Protein AF-A0A497NHK6-F1 (afdb_monomer)

pLDDT: mean 87.73, std 10.32, range [42.94, 95.81]

Radius of gyration: 24.48 Å; Cα contacts (8 Å, |Δi|>4): 353; chains: 1; bounding box: 56×66×65 Å

Solvent-accessible surface area (backbone atoms only — not comparable to full-atom values): 18168 Å² total; per-residue (Å²): 118,43,82,78,52,57,60,32,62,33,41,58,8,34,36,55,38,43,24,87,55,3,36,55,34,49,50,37,33,74,75,67,68,42,75,84,62,68,60,48,50,58,73,60,12,43,50,50,51,48,47,59,40,39,47,60,50,35,50,52,31,33,50,55,32,55,70,61,54,66,65,65,60,60,52,55,39,40,75,74,69,42,50,75,69,59,33,36,66,71,47,55,46,66,70,24,41,54,26,40,52,52,15,48,50,54,42,45,55,55,60,66,37,46,40,48,38,31,56,74,57,70,38,53,95,44,64,44,35,36,25,51,46,34,34,73,73,72,34,80,79,40,62,67,22,51,52,41,34,52,50,51,34,52,54,37,44,48,52,52,50,54,48,51,54,57,39,67,76,55,68,69,78,76,70,71,66,93,65,72,87,79,73,68,84,75,77,74,54,71,74,56,42,70,53,51,50,56,53,51,48,51,52,51,53,61,50,42,40,26,58,52,30,44,57,53,51,60,31,29,72,47,72,71,78,46,84,56,54,81,40,77,45,62,61,63,55,47,44,46,66,69,75,42,37,62,62,58,52,50,52,52,52,36,51,50,55,19,50,55,52,43,54,53,54,48,51,51,53,51,46,46,68,72,78,49,86,59,95,60,52,70,55,53,54,51,60,71,50,42,38,78,40,38,35,63,59,42,54,54,52,50,49,48,62,67,29,56,78,41,52,43,89,94,70,79,45,31,43,69,80,40,73,69,49,54,26,56,55,51,41,57,60,105

Nearest PDB structures (foldseek):
  2onk-assembly2_I  TM=7.358E-01  e=5.654E-03  Archaeoglobus fulgidus
  8zx1-assembly1_B  TM=8.139E-01  e=3.231E-02  Escherichia coli
  8ja7-assembly1_A  TM=7.757E-01  e=4.796E-01  Mycobacterium tuberculosis H37Rv
  7ahd-assembly1_A  TM=4.968E-01  e=1.298E+00  Lactococcus lactis subsp. lactis

Mean predicted aligned error: 7.08 Å

Sequence (334 aa):
MPIIIPPFVGAIGLTYFFGKYGIVNLFLTETFNIEFIPFLKGPLGVLFVQTIHLYPLIFLNCSASLAGIDPSLEESAKNLGSNGFHLFRTITFPLIIPGYAAGALLVFIWSFSDLGTPLMLGYFKLLAPQAYHRITSFTILDVNGYVMCVLLAAISLLTLFLVRKYVSLRQYSIISSGISPAALVKRLSRKKMLVVLPFCIIIVLISLTPHMGILLASFGKVWSMTYLPETYTLDHYSEVLIRTPQFIQNTLLYCSISAVFDVILGAIIAYLLVRKTFIGKGVLDALAMLPFAIPGIVIGIGYLRVFYQFKIPGLGVPLTATWFILPISYMIRR

Secondary structure (DSSP, 8-state):
-TTSS-HHHHHHHHHHHHSTTSHHHHHHHHHH------TTSHHHHHHHHHHHHHHHHHHHHHHHHHHTS-HHHHHHHHHTT--HHHHIIIIIHHHHHHHHHHHHHHHHHHHHT--HHHHHTT---SHHHHHHHHHHHT-TT-HHHHHHHHHHHHHHHHHHHHHHHHHHTT-------S--TTS---PPPHHHHHHHHHHHHHHHHHHHHHHHHHHHHHHEEE-SSSSS-SEE-SHHHHIIIII-THHHHHHHHHHHHHHHHHHHHHHHHHHHHHH---TTHHHHHHHHHHHHHS-HHHHHHHHHHHHSS-BPTTT-SBGGGSTTHHHHHHHHH-

Foldseek 3Di:
DLQVDQLLLLLLLCCLDQNQLHQPQLCCCVPVVDHRDHCLDEPNNLVNSLCLNQVVLLVVLLVVQLLLDDVVLLVVVVVVVQDDVRSCVPPVVLSSVLSNLSSVLVSCLSSLLDQRNCVSSVNQPHLLSVLVCCPPVPHLPRPVSLVSQVVSLVVLVVSVVVSVVVNVVSPPPSPPPVDPSPPDPDDDDPVVCVVVVVVVVVSVVVSCSSVVSSVQVCQAPDRGNDNGRPHGDNVSVCCCVPVNVVVVVLVCVLVVLLVVVLVVVVVVLVCCLPPHDDPCSVVSVCQLCSLSSRRLSSLVSVCCNVQVPPADVPRRHTPVVDSVVSSVSVNSND

Structure (mmCIF, N/CA/C/O backbone):
data_AF-A0A497NHK6-F1
#
_entry.id   AF-A0A497NHK6-F1
#
loop_
_atom_site.group_PDB
_atom_site.id
_atom_site.type_symbol
_atom_site.label_atom_id
_atom_site.label_alt_id
_atom_site.label_comp_id
_atom_site.label_asym_id
_atom_site.label_entity_id
_atom_site.label_seq_id
_atom_site.pdbx_PDB_ins_code
_atom_site.Cartn_x
_atom_site.Cartn_y
_atom_site.Cartn_z
_atom_site.occupancy
_atom_site.B_iso_or_equiv
_atom_site.auth_seq_id
_atom_site.auth_comp_id
_atom_site.auth_asym_id
_atom_site.auth_atom_id
_atom_site.pdbx_PDB_model_num
ATOM 1 N N . MET A 1 1 ? -8.640 8.383 -1.407 1.00 53.97 1 MET A N 1
ATOM 2 C CA . MET A 1 1 ? -7.672 8.752 -2.461 1.00 53.97 1 MET A CA 1
ATOM 3 C C . MET A 1 1 ? -6.420 7.866 -2.462 1.00 53.97 1 MET A C 1
ATOM 5 O O . MET A 1 1 ? -6.212 7.248 -3.494 1.00 53.97 1 MET A O 1
ATOM 9 N N . PRO A 1 2 ? -5.660 7.652 -1.362 1.00 61.88 2 PRO A N 1
ATOM 10 C CA . PRO A 1 2 ? -4.376 6.916 -1.423 1.00 61.88 2 PRO A CA 1
ATOM 11 C C . PRO A 1 2 ? -4.441 5.453 -1.865 1.00 61.88 2 PRO A C 1
ATOM 13 O O . PRO A 1 2 ? -3.435 4.906 -2.285 1.00 61.88 2 PRO A O 1
ATOM 16 N N . ILE A 1 3 ? -5.612 4.818 -1.768 1.00 66.88 3 ILE A N 1
ATOM 17 C CA . ILE A 1 3 ? -5.791 3.393 -2.086 1.00 66.88 3 ILE A CA 1
ATOM 18 C C . ILE A 1 3 ? -5.622 3.117 -3.594 1.00 66.88 3 ILE A C 1
ATOM 20 O O . ILE A 1 3 ? -5.315 1.995 -3.979 1.00 66.88 3 ILE A O 1
ATOM 24 N N . ILE A 1 4 ? -5.820 4.126 -4.451 1.00 72.75 4 ILE A N 1
ATOM 25 C CA . ILE A 1 4 ? -5.833 3.949 -5.912 1.00 72.75 4 ILE A CA 1
ATOM 26 C C . ILE A 1 4 ? -4.410 3.853 -6.480 1.00 72.75 4 ILE A C 1
ATOM 28 O O . ILE A 1 4 ? -4.171 3.097 -7.419 1.00 72.75 4 ILE A O 1
ATOM 32 N N . ILE A 1 5 ? -3.463 4.610 -5.921 1.00 82.25 5 ILE A N 1
ATOM 33 C CA . ILE A 1 5 ? -2.087 4.664 -6.417 1.00 82.25 5 ILE A CA 1
ATOM 34 C C . ILE A 1 5 ? -1.244 3.627 -5.668 1.00 82.25 5 ILE A C 1
ATOM 36 O O . ILE A 1 5 ? -1.196 3.661 -4.436 1.00 82.25 5 ILE A O 1
ATOM 40 N N . PRO A 1 6 ? -0.533 2.727 -6.372 1.00 84.81 6 PRO A N 1
ATOM 41 C CA . PRO A 1 6 ? 0.386 1.806 -5.719 1.00 84.81 6 PRO A CA 1
ATOM 42 C C . PRO A 1 6 ? 1.452 2.564 -4.903 1.00 84.81 6 PRO A C 1
ATOM 44 O O . PRO A 1 6 ? 1.980 3.567 -5.393 1.00 84.81 6 PRO A O 1
ATOM 47 N N . PRO A 1 7 ? 1.852 2.074 -3.713 1.00 86.12 7 PRO A N 1
ATOM 48 C CA . PRO A 1 7 ? 2.776 2.786 -2.822 1.00 86.12 7 PRO A CA 1
ATOM 49 C C . PRO A 1 7 ? 4.101 3.212 -3.465 1.00 86.12 7 PRO A C 1
ATOM 51 O O . PRO A 1 7 ? 4.656 4.250 -3.114 1.00 86.12 7 PRO A O 1
ATOM 54 N N . PHE A 1 8 ? 4.617 2.440 -4.425 1.00 87.62 8 PHE A N 1
ATOM 55 C CA . PHE A 1 8 ? 5.860 2.773 -5.124 1.00 87.62 8 PHE A CA 1
ATOM 56 C C . PHE A 1 8 ? 5.692 3.938 -6.107 1.00 87.62 8 PHE A C 1
ATOM 58 O O . PHE A 1 8 ? 6.569 4.793 -6.190 1.00 87.62 8 PHE A O 1
ATOM 65 N N . VAL A 1 9 ? 4.556 4.019 -6.810 1.00 89.56 9 VAL A N 1
ATOM 66 C CA . VAL A 1 9 ? 4.247 5.149 -7.700 1.00 89.56 9 VAL A CA 1
ATOM 67 C C . VAL A 1 9 ? 4.058 6.400 -6.848 1.00 89.56 9 VAL A C 1
ATOM 69 O O . VAL A 1 9 ? 4.601 7.458 -7.155 1.00 89.56 9 VAL A O 1
ATOM 72 N N . GLY A 1 10 ? 3.366 6.268 -5.717 1.00 90.69 10 GLY A N 1
ATOM 73 C CA . GLY A 1 10 ? 3.237 7.361 -4.765 1.00 90.69 10 GLY A CA 1
ATOM 74 C C . GLY A 1 10 ? 4.558 7.769 -4.110 1.00 90.69 10 GLY A C 1
ATOM 75 O O . GLY A 1 10 ? 4.736 8.948 -3.820 1.00 90.69 10 GLY A O 1
ATOM 76 N N . ALA A 1 11 ? 5.516 6.850 -3.943 1.00 92.81 11 ALA A N 1
ATOM 77 C CA . ALA A 1 11 ? 6.875 7.187 -3.520 1.00 92.81 11 ALA A CA 1
ATOM 78 C C . ALA A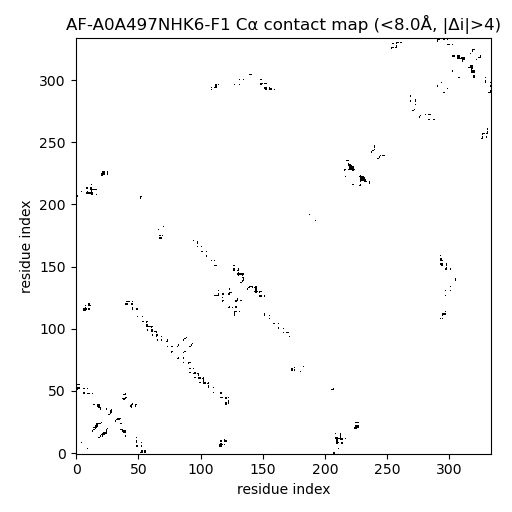 1 11 ? 7.555 8.123 -4.529 1.00 92.81 11 ALA A C 1
ATOM 80 O O . ALA A 1 11 ? 8.119 9.131 -4.112 1.00 92.81 11 ALA A O 1
ATOM 81 N N . ILE A 1 12 ? 7.434 7.837 -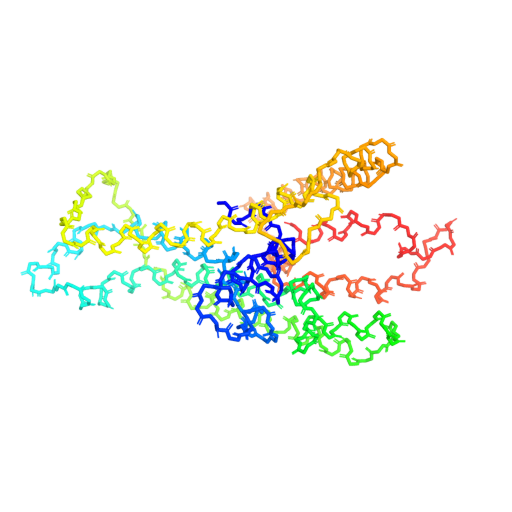5.834 1.00 91.94 12 ILE A N 1
ATOM 82 C CA . ILE A 1 12 ? 7.921 8.714 -6.913 1.00 91.94 12 ILE A CA 1
ATOM 83 C C . ILE A 1 12 ? 7.202 10.068 -6.861 1.00 91.94 12 ILE A C 1
ATOM 85 O O . ILE A 1 12 ? 7.851 11.104 -6.879 1.00 91.94 12 ILE A O 1
ATOM 89 N N . GLY A 1 13 ? 5.874 10.089 -6.720 1.00 92.44 13 GLY A N 1
ATOM 90 C CA . GLY A 1 13 ? 5.127 11.345 -6.577 1.00 92.44 13 GLY A CA 1
ATOM 91 C C . GLY A 1 13 ? 5.596 12.195 -5.391 1.00 92.44 13 GLY A C 1
ATOM 92 O O . GLY A 1 13 ? 5.717 13.414 -5.499 1.00 92.44 13 GLY A O 1
ATOM 93 N N . LEU A 1 14 ? 5.913 11.548 -4.267 1.00 93.62 14 LEU A N 1
ATOM 94 C CA . LEU A 1 14 ? 6.412 12.212 -3.065 1.00 93.62 14 LEU A CA 1
ATOM 95 C C . LEU A 1 14 ? 7.837 12.754 -3.222 1.00 93.62 14 LEU A C 1
ATOM 97 O O . LEU A 1 14 ? 8.159 13.718 -2.529 1.00 93.62 14 LEU A O 1
ATOM 101 N N . THR A 1 15 ? 8.683 12.212 -4.109 1.00 93.00 15 THR A N 1
ATOM 102 C CA . THR A 1 15 ? 10.045 12.751 -4.299 1.00 93.00 15 THR A CA 1
ATOM 103 C C . THR A 1 15 ? 10.033 14.174 -4.854 1.00 93.00 15 THR A C 1
ATOM 105 O O . THR A 1 15 ? 10.873 14.974 -4.443 1.00 93.00 15 THR A O 1
ATOM 108 N N . TYR A 1 16 ? 9.043 14.537 -5.675 1.00 93.44 16 TYR A N 1
ATOM 109 C CA . TYR A 1 16 ? 8.871 15.909 -6.174 1.00 93.44 16 TYR A CA 1
ATOM 110 C C . TYR A 1 16 ? 8.525 16.921 -5.070 1.00 93.44 16 TYR A C 1
ATOM 112 O O . TYR A 1 16 ? 8.846 18.100 -5.187 1.00 93.44 16 TYR A O 1
ATOM 120 N N . PHE A 1 17 ? 7.914 16.479 -3.966 1.00 93.62 17 PHE A N 1
ATOM 121 C CA . PHE A 1 17 ? 7.561 17.352 -2.841 1.00 93.62 17 PHE A CA 1
ATOM 122 C C . PHE A 1 17 ? 8.595 17.301 -1.714 1.00 93.62 17 PHE A C 1
ATOM 124 O O . PHE A 1 17 ? 9.071 18.339 -1.262 1.00 93.62 17 PHE A O 1
ATOM 131 N N . PHE A 1 18 ? 8.956 16.098 -1.270 1.00 94.56 18 PHE A N 1
ATOM 132 C CA . PHE A 1 18 ? 9.746 15.847 -0.060 1.00 94.56 18 PHE A CA 1
ATOM 133 C C . PHE A 1 18 ? 11.155 15.300 -0.346 1.00 94.56 18 PHE A C 1
ATOM 135 O O . PHE A 1 18 ? 11.902 14.981 0.581 1.00 94.56 18 PHE A O 1
ATOM 142 N N . GLY A 1 19 ? 11.538 15.158 -1.618 1.00 92.94 19 GLY A N 1
ATOM 143 C CA . GLY A 1 19 ? 12.898 14.790 -2.006 1.00 92.94 19 GLY A CA 1
ATOM 144 C C . GLY A 1 19 ? 13.915 15.889 -1.692 1.00 92.94 19 GLY A C 1
ATOM 145 O O . GLY A 1 19 ? 13.565 16.988 -1.262 1.00 92.94 19 GLY A O 1
ATOM 146 N N . LYS A 1 20 ? 15.200 15.602 -1.934 1.00 90.00 20 LYS A N 1
ATOM 147 C CA . LYS A 1 20 ? 16.303 16.554 -1.691 1.00 90.00 20 LYS A CA 1
ATOM 148 C C . LYS A 1 20 ? 16.097 17.901 -2.375 1.00 90.00 20 LYS A C 1
ATOM 150 O O . LYS A 1 20 ? 16.388 18.935 -1.792 1.00 90.00 20 LYS A O 1
ATOM 155 N N . TYR A 1 21 ? 15.563 17.848 -3.583 1.00 89.44 21 TYR A N 1
ATOM 156 C CA . TYR A 1 21 ? 15.306 18.994 -4.443 1.00 89.44 21 TYR A CA 1
ATOM 157 C C . TYR A 1 21 ? 13.805 19.189 -4.688 1.00 89.44 21 TYR A C 1
ATOM 159 O O . TYR A 1 21 ? 13.408 19.717 -5.721 1.00 89.44 21 TYR A O 1
ATOM 167 N N . GLY A 1 22 ? 12.975 18.678 -3.773 1.00 92.31 22 GLY A N 1
ATOM 168 C CA . GLY A 1 22 ? 11.526 18.800 -3.855 1.00 92.31 22 GLY A CA 1
ATOM 169 C C . GLY A 1 22 ? 11.023 20.137 -3.316 1.00 92.31 22 GLY A C 1
ATOM 170 O O . GLY A 1 22 ? 11.724 20.814 -2.561 1.00 92.31 22 GLY A O 1
ATOM 171 N N . ILE A 1 23 ? 9.778 20.472 -3.663 1.00 94.06 23 ILE A N 1
ATOM 172 C CA . ILE A 1 23 ? 9.094 21.734 -3.324 1.00 94.06 23 ILE A CA 1
ATOM 173 C C . ILE A 1 23 ? 9.292 22.153 -1.862 1.00 94.06 23 ILE A C 1
ATOM 175 O O . ILE A 1 23 ? 9.584 23.313 -1.585 1.00 94.06 23 ILE A O 1
ATOM 179 N N . VAL A 1 24 ? 9.132 21.221 -0.918 1.00 94.00 24 VAL A N 1
ATOM 180 C CA . VAL A 1 24 ? 9.184 21.528 0.517 1.00 94.00 24 VAL A CA 1
ATOM 181 C C . VAL A 1 24 ? 10.598 21.909 0.939 1.00 94.00 24 VAL A C 1
ATOM 183 O O . VAL A 1 24 ? 10.774 22.899 1.638 1.00 94.00 24 VAL A O 1
ATOM 186 N N . ASN A 1 25 ? 11.611 21.155 0.505 1.00 94.31 25 ASN A N 1
ATOM 187 C CA . ASN A 1 25 ? 12.999 21.475 0.838 1.00 94.31 25 ASN A CA 1
ATOM 188 C C . ASN A 1 25 ? 13.457 22.770 0.156 1.00 94.31 25 ASN A C 1
ATOM 190 O O . ASN A 1 25 ? 14.104 23.578 0.810 1.00 94.31 25 ASN A O 1
ATOM 194 N N . LEU A 1 26 ? 13.060 23.011 -1.099 1.00 94.00 26 LEU A N 1
ATOM 195 C CA . LEU A 1 26 ? 13.336 24.277 -1.791 1.00 94.00 26 LEU A CA 1
ATOM 196 C C . LEU A 1 26 ? 12.740 25.467 -1.031 1.00 94.00 26 LEU A C 1
ATOM 198 O O . LEU A 1 26 ? 13.461 26.402 -0.698 1.00 94.00 26 LEU A O 1
ATOM 202 N N . PHE A 1 27 ? 11.461 25.379 -0.654 1.00 94.81 27 PHE A N 1
ATOM 203 C CA . PHE A 1 27 ? 10.788 26.417 0.128 1.00 94.81 27 PHE A CA 1
ATOM 204 C C . PHE A 1 27 ? 11.482 26.692 1.467 1.00 94.81 27 PHE A C 1
ATOM 206 O O . PHE A 1 27 ? 11.671 27.849 1.845 1.00 94.81 27 PHE A O 1
ATOM 213 N N . LEU A 1 28 ? 11.870 25.635 2.188 1.00 95.12 28 LEU A N 1
ATOM 214 C CA . LEU A 1 28 ? 12.546 25.749 3.481 1.00 95.12 28 LEU A CA 1
ATOM 215 C C . LEU A 1 28 ? 13.934 26.387 3.355 1.00 95.12 28 LEU A C 1
ATOM 217 O O . LEU A 1 28 ? 14.297 27.227 4.182 1.00 95.12 28 LEU A O 1
ATOM 221 N N . THR A 1 29 ? 14.692 26.020 2.325 1.00 93.69 29 THR A N 1
ATOM 222 C CA . THR A 1 29 ? 16.017 26.586 2.072 1.00 93.69 29 THR A CA 1
ATOM 223 C C . THR A 1 29 ? 15.928 28.040 1.603 1.00 93.69 29 THR A C 1
ATOM 225 O O . THR A 1 29 ? 16.638 28.880 2.142 1.00 93.69 29 THR A O 1
ATOM 228 N N . GLU A 1 30 ? 15.027 28.381 0.680 1.00 93.75 30 GLU A N 1
ATOM 229 C CA . GLU A 1 30 ? 14.885 29.755 0.166 1.00 93.75 30 GLU A CA 1
ATOM 230 C C . GLU A 1 30 ? 14.290 30.725 1.197 1.00 93.75 30 GLU A C 1
ATOM 232 O O . GLU A 1 30 ? 14.741 31.862 1.309 1.00 93.75 30 GLU A O 1
ATOM 237 N N . THR A 1 31 ? 13.284 30.287 1.962 1.00 95.56 31 THR A N 1
ATOM 238 C CA . THR A 1 31 ? 12.525 31.179 2.859 1.00 95.56 31 THR A CA 1
ATOM 239 C C . THR A 1 31 ? 13.143 31.274 4.248 1.00 95.56 31 THR A C 1
ATOM 241 O O . THR A 1 31 ? 13.133 32.338 4.864 1.00 95.56 31 THR A O 1
ATOM 244 N N . PHE A 1 32 ? 13.657 30.158 4.769 1.00 95.12 32 PHE A N 1
ATOM 245 C CA . PHE A 1 32 ? 14.107 30.055 6.159 1.00 95.12 32 PHE A CA 1
ATOM 246 C C . PHE A 1 32 ? 15.599 29.737 6.292 1.00 95.12 32 PHE A C 1
ATOM 248 O O . PHE A 1 32 ? 16.081 29.604 7.415 1.00 95.12 32 PHE A O 1
ATOM 255 N N . ASN A 1 33 ? 16.330 29.606 5.176 1.00 93.44 33 ASN A N 1
ATOM 256 C CA . ASN A 1 33 ? 17.736 29.190 5.149 1.00 93.44 33 ASN A CA 1
ATOM 257 C C . ASN A 1 33 ? 17.985 27.879 5.924 1.00 93.44 33 ASN A C 1
ATOM 259 O O . ASN A 1 33 ? 19.033 27.685 6.539 1.00 93.44 33 ASN A O 1
ATOM 263 N N . ILE A 1 34 ? 16.985 26.991 5.933 1.00 92.62 34 ILE A N 1
ATOM 264 C CA . ILE A 1 34 ? 17.061 25.687 6.593 1.00 92.62 34 ILE A CA 1
ATOM 265 C C . ILE A 1 34 ? 17.768 24.708 5.652 1.00 92.62 34 ILE A C 1
ATOM 267 O O . ILE A 1 34 ? 17.390 24.562 4.485 1.00 92.62 34 ILE A O 1
ATOM 271 N N . GLU A 1 35 ? 18.791 24.025 6.171 1.00 90.06 35 GLU A N 1
ATOM 272 C CA . GLU A 1 35 ? 19.478 22.952 5.450 1.00 90.06 35 GLU A CA 1
ATOM 273 C C . GLU A 1 35 ? 18.540 21.774 5.144 1.00 90.06 35 GLU A C 1
ATOM 275 O O . GLU A 1 35 ? 17.555 21.527 5.838 1.00 90.06 35 GLU A O 1
ATOM 280 N N . PHE A 1 36 ? 18.881 21.014 4.100 1.00 89.88 36 PHE A N 1
ATOM 281 C CA . PHE A 1 36 ? 18.107 19.874 3.606 1.00 89.88 36 PHE A CA 1
ATOM 282 C C . PHE A 1 36 ? 17.589 18.953 4.725 1.00 89.88 36 PHE A C 1
ATOM 284 O O . PHE A 1 36 ? 18.367 18.307 5.434 1.00 89.88 36 PHE A O 1
ATOM 291 N N . ILE A 1 37 ? 16.262 18.796 4.791 1.00 93.12 37 ILE A N 1
ATOM 292 C CA . ILE A 1 37 ? 15.614 17.838 5.684 1.00 93.12 37 ILE A CA 1
ATOM 293 C C . ILE A 1 37 ? 15.407 16.509 4.936 1.00 93.12 37 ILE A C 1
ATOM 295 O O . ILE A 1 37 ? 14.709 16.459 3.915 1.00 93.12 37 ILE A O 1
ATOM 299 N N . PRO A 1 38 ? 15.965 15.391 5.438 1.00 93.06 38 PRO A N 1
ATOM 300 C CA . PRO A 1 38 ? 15.967 14.111 4.741 1.00 93.06 38 PRO A CA 1
ATOM 301 C C . PRO A 1 38 ? 14.659 13.317 4.899 1.00 93.06 38 PRO A C 1
ATOM 303 O O . PRO A 1 38 ? 14.694 12.147 5.276 1.00 93.06 38 PRO A O 1
ATOM 306 N N . PHE A 1 39 ? 13.511 13.917 4.564 1.00 92.44 39 PHE A N 1
ATOM 307 C CA . PHE A 1 39 ? 12.177 13.314 4.736 1.00 92.44 39 PHE A CA 1
ATOM 308 C C . PHE A 1 39 ? 12.047 11.909 4.130 1.00 92.44 39 PHE A C 1
ATOM 310 O O . PHE A 1 39 ? 11.424 11.037 4.726 1.00 92.44 39 PHE A O 1
ATOM 317 N N . LEU A 1 40 ? 12.641 11.683 2.953 1.00 94.25 40 LEU A N 1
ATOM 318 C CA . LEU A 1 40 ? 12.529 10.424 2.205 1.00 94.25 40 LEU A CA 1
ATOM 319 C C . LEU A 1 40 ? 13.771 9.523 2.302 1.00 94.25 40 LEU A C 1
ATOM 321 O O . LEU A 1 40 ? 13.852 8.515 1.602 1.00 94.25 40 LEU A O 1
ATOM 325 N N . LYS A 1 41 ? 14.753 9.855 3.151 1.00 93.12 41 LYS A N 1
ATOM 326 C CA . LYS A 1 41 ? 16.005 9.088 3.246 1.00 93.12 41 LYS A CA 1
ATOM 327 C C . LYS A 1 41 ? 15.904 7.974 4.288 1.00 93.12 41 LYS A C 1
ATOM 329 O O . LYS A 1 41 ? 15.455 8.180 5.414 1.00 93.12 41 LYS A O 1
ATOM 334 N N . GLY A 1 42 ? 16.439 6.804 3.945 1.00 93.38 42 GLY A N 1
ATOM 335 C CA . GLY A 1 42 ? 16.599 5.697 4.888 1.00 93.38 42 GLY A CA 1
ATOM 336 C C . GLY A 1 42 ? 15.268 5.056 5.318 1.00 93.38 42 GLY A C 1
ATOM 337 O O . GLY A 1 42 ? 14.261 5.197 4.625 1.00 93.38 42 GLY A O 1
ATOM 338 N N . PRO A 1 43 ? 15.241 4.343 6.461 1.00 93.94 43 PRO A N 1
ATOM 339 C CA . PRO A 1 43 ? 14.050 3.612 6.901 1.00 93.94 43 PRO A CA 1
ATOM 340 C C . PRO A 1 43 ? 12.881 4.537 7.264 1.00 93.94 43 PRO A C 1
ATOM 342 O O . PRO A 1 43 ? 11.728 4.164 7.073 1.00 93.94 43 PRO A O 1
ATOM 345 N N . LEU A 1 44 ? 13.167 5.752 7.747 1.00 94.19 44 LEU A N 1
ATOM 346 C CA . LEU A 1 44 ? 12.140 6.737 8.091 1.00 94.19 44 LEU A CA 1
ATOM 347 C C . LEU A 1 44 ? 11.396 7.246 6.852 1.00 94.19 44 LEU A C 1
ATOM 349 O O . LEU A 1 44 ? 10.185 7.428 6.915 1.00 94.19 44 LEU A O 1
ATOM 353 N N . GLY A 1 45 ? 12.089 7.391 5.718 1.00 94.56 45 GLY A N 1
ATOM 354 C CA . GLY A 1 45 ? 11.451 7.726 4.445 1.00 94.56 45 GLY A CA 1
ATOM 355 C C . GLY A 1 45 ? 10.472 6.651 3.985 1.00 94.56 45 GLY A C 1
ATOM 356 O O . GLY A 1 45 ? 9.336 6.958 3.630 1.00 94.56 45 GLY A O 1
ATOM 357 N N . VAL A 1 46 ? 10.873 5.378 4.073 1.00 95.44 46 VAL A N 1
ATOM 358 C CA . VAL A 1 46 ? 9.977 4.248 3.779 1.00 95.44 46 VAL A CA 1
ATOM 359 C C . VAL A 1 46 ? 8.768 4.267 4.714 1.00 95.44 46 VAL A C 1
ATOM 361 O O . VAL A 1 46 ? 7.639 4.181 4.238 1.00 95.44 46 VAL A O 1
ATOM 364 N N . LEU A 1 47 ? 8.985 4.438 6.022 1.00 95.38 47 LEU A N 1
ATOM 365 C CA . LEU A 1 47 ? 7.911 4.517 7.015 1.00 95.38 47 LEU A CA 1
ATOM 366 C C . LEU A 1 47 ? 6.933 5.660 6.714 1.00 95.38 47 LEU A C 1
ATOM 368 O O . LEU A 1 47 ? 5.720 5.464 6.792 1.00 95.38 47 LEU A O 1
ATOM 372 N N . PHE A 1 48 ? 7.440 6.837 6.349 1.00 94.75 48 PHE A N 1
ATOM 373 C CA . PHE A 1 48 ? 6.628 8.002 6.012 1.00 94.75 48 PHE A CA 1
ATOM 374 C C . PHE A 1 48 ? 5.735 7.739 4.794 1.00 94.75 48 PHE A C 1
ATOM 376 O O . PHE A 1 48 ? 4.515 7.907 4.876 1.00 94.75 48 PHE A O 1
ATOM 383 N N . VAL A 1 49 ? 6.313 7.241 3.694 1.00 94.38 49 VAL A N 1
ATOM 384 C CA . VAL A 1 49 ? 5.553 6.909 2.478 1.00 94.38 49 VAL A CA 1
ATOM 385 C C . VAL A 1 49 ? 4.511 5.826 2.764 1.00 94.38 49 VAL A C 1
ATOM 387 O O . VAL A 1 49 ? 3.351 5.974 2.378 1.00 94.38 49 VAL A O 1
ATOM 390 N N . GLN A 1 50 ? 4.899 4.765 3.474 1.00 93.81 50 GLN A N 1
ATOM 391 C CA . GLN A 1 50 ? 4.010 3.667 3.859 1.00 93.81 50 GLN A CA 1
ATOM 392 C C . GLN A 1 50 ? 2.844 4.161 4.721 1.00 93.81 50 GLN A C 1
ATOM 394 O O . GLN A 1 50 ? 1.695 3.810 4.463 1.00 93.81 50 GLN A O 1
ATOM 399 N N . THR A 1 51 ? 3.108 5.042 5.689 1.00 93.50 51 THR A N 1
ATOM 400 C CA . THR A 1 51 ? 2.074 5.617 6.563 1.00 93.50 51 THR A CA 1
ATOM 401 C C . THR A 1 51 ? 1.048 6.408 5.755 1.00 93.50 51 THR A C 1
ATOM 403 O O . THR A 1 51 ? -0.151 6.184 5.911 1.00 93.50 51 THR A O 1
ATOM 406 N N . ILE A 1 52 ? 1.491 7.276 4.839 1.00 91.94 52 ILE A N 1
ATOM 407 C CA . ILE A 1 52 ? 0.590 8.079 3.991 1.00 91.94 52 ILE A CA 1
ATOM 408 C C . ILE A 1 52 ? -0.285 7.194 3.091 1.00 91.94 52 ILE A C 1
ATOM 410 O O . ILE A 1 52 ? -1.456 7.506 2.873 1.00 91.94 52 ILE A O 1
ATOM 414 N N . HIS A 1 53 ? 0.254 6.087 2.581 1.00 91.19 53 HIS A N 1
ATOM 415 C CA . HIS A 1 53 ? -0.495 5.202 1.688 1.00 91.19 53 HIS A CA 1
ATOM 416 C C . HIS A 1 53 ? -1.437 4.255 2.432 1.00 91.19 53 HIS A C 1
ATOM 418 O O . HIS A 1 53 ? -2.534 3.980 1.947 1.00 91.19 53 HIS A O 1
ATOM 424 N N . LEU A 1 54 ? -1.033 3.766 3.606 1.00 92.44 54 LEU A N 1
ATOM 425 C CA . LEU A 1 54 ? -1.732 2.691 4.309 1.00 92.44 54 LEU A CA 1
ATOM 426 C C . LEU A 1 54 ? -2.642 3.167 5.449 1.00 92.44 54 LEU A C 1
ATOM 428 O O . LEU A 1 54 ? -3.532 2.412 5.845 1.00 92.44 54 LEU A O 1
ATOM 432 N N . TYR A 1 55 ? -2.515 4.409 5.944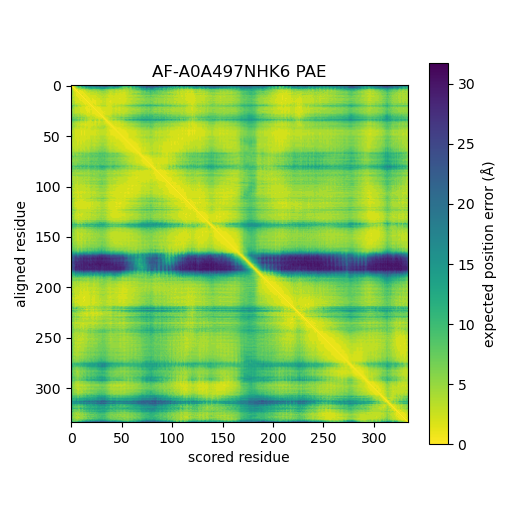 1.00 92.69 55 TYR A N 1
ATOM 433 C CA . TYR A 1 55 ? -3.423 4.923 6.983 1.00 92.69 55 TYR A CA 1
ATOM 434 C C . TYR A 1 55 ? -4.921 4.814 6.634 1.00 92.69 55 TYR A C 1
ATOM 436 O O . TYR A 1 55 ? -5.699 4.557 7.561 1.00 92.69 55 TYR A O 1
ATOM 444 N N . PRO A 1 56 ? -5.378 4.952 5.362 1.00 91.75 56 PRO A N 1
ATOM 445 C CA . PRO A 1 56 ? -6.800 4.854 5.057 1.00 91.75 56 PRO A CA 1
ATOM 446 C C . PRO A 1 56 ? -7.369 3.470 5.368 1.00 91.75 56 PRO A C 1
ATOM 448 O O . PRO A 1 56 ? -8.544 3.369 5.699 1.00 91.75 56 PRO A O 1
ATOM 451 N N . LEU A 1 57 ? -6.552 2.411 5.312 1.00 90.62 57 LEU A N 1
ATOM 452 C CA . LEU A 1 57 ? -6.992 1.057 5.651 1.00 90.62 57 LEU A CA 1
ATOM 453 C C . LEU A 1 57 ? -7.368 0.960 7.132 1.00 90.62 57 LEU A C 1
ATOM 455 O O . LEU A 1 57 ? -8.435 0.442 7.457 1.00 90.62 57 LEU A O 1
ATOM 459 N N . ILE A 1 58 ? -6.545 1.514 8.027 1.00 92.06 58 ILE A N 1
ATOM 460 C CA . ILE A 1 58 ? -6.875 1.583 9.459 1.00 92.06 58 ILE A CA 1
ATOM 461 C C . ILE A 1 58 ? -8.078 2.499 9.672 1.00 92.06 58 ILE A C 1
ATOM 463 O O . ILE A 1 58 ? -9.007 2.119 10.380 1.00 92.06 58 ILE A O 1
ATOM 467 N N . PHE A 1 59 ? -8.093 3.675 9.038 1.00 91.94 59 PHE A N 1
ATOM 468 C CA . PHE A 1 59 ? -9.190 4.631 9.179 1.00 91.94 59 PHE A CA 1
ATOM 469 C C . PHE A 1 59 ? -10.543 4.017 8.799 1.00 91.94 59 PHE A C 1
ATOM 471 O O . PHE A 1 59 ? -11.486 4.112 9.579 1.00 91.94 59 PHE A O 1
ATOM 478 N N . LEU A 1 60 ? -10.635 3.340 7.650 1.00 90.31 60 LEU A N 1
ATOM 479 C CA . LEU A 1 60 ? -11.874 2.717 7.178 1.00 90.31 60 LEU A CA 1
ATOM 480 C C . LEU A 1 60 ? -12.331 1.575 8.094 1.00 90.31 60 LEU A C 1
ATOM 482 O O . LEU A 1 60 ? -13.507 1.519 8.446 1.00 90.31 60 LEU A O 1
ATOM 486 N N . ASN A 1 61 ? -11.415 0.707 8.535 1.00 89.31 61 ASN A N 1
ATOM 487 C CA . ASN A 1 61 ? -11.756 -0.401 9.435 1.00 89.31 61 ASN A CA 1
ATOM 488 C C . ASN A 1 61 ? -12.203 0.094 10.822 1.00 89.31 61 ASN A C 1
ATOM 490 O O . ASN A 1 61 ? -13.204 -0.380 11.369 1.00 89.31 61 ASN A O 1
ATOM 494 N N . CYS A 1 62 ? -11.502 1.086 11.376 1.00 90.19 62 CYS A N 1
ATOM 495 C CA . CYS A 1 62 ? -11.891 1.727 12.629 1.00 90.19 62 CYS A CA 1
ATOM 496 C C . CYS A 1 62 ? -13.218 2.479 12.490 1.00 90.19 62 CYS A C 1
ATOM 498 O O . CYS A 1 62 ? -14.063 2.360 13.368 1.00 90.19 62 CYS A O 1
ATOM 500 N N . SER A 1 63 ? -13.434 3.211 11.394 1.00 89.19 63 SER A N 1
ATOM 501 C CA . SER A 1 63 ? -14.679 3.948 11.145 1.00 89.19 63 SER A CA 1
ATOM 502 C C . SER A 1 63 ? -15.878 3.012 11.011 1.00 89.19 63 SER A C 1
ATOM 504 O O . SER A 1 63 ? -16.930 3.305 11.570 1.00 89.19 63 SER A O 1
ATOM 506 N N . ALA A 1 64 ? -15.726 1.886 10.308 1.00 85.19 64 ALA A N 1
ATOM 507 C CA . ALA A 1 64 ? -16.776 0.877 10.190 1.00 85.19 64 ALA A CA 1
ATOM 508 C C . ALA A 1 64 ? -17.120 0.259 11.554 1.00 85.19 64 ALA A C 1
ATOM 510 O O . ALA A 1 64 ? -18.288 0.072 11.874 1.00 85.19 64 ALA A O 1
ATOM 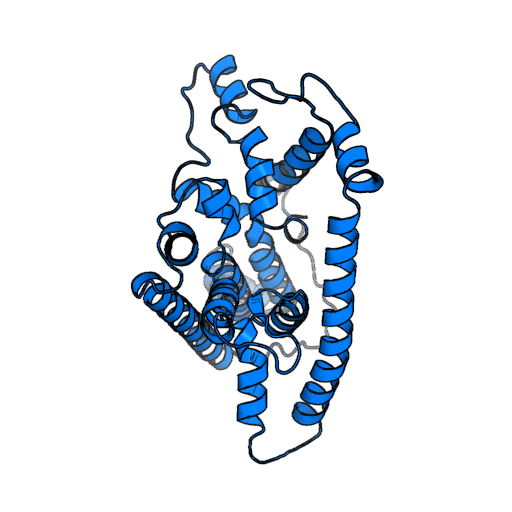511 N N . SER A 1 65 ? -16.107 0.007 12.386 1.00 85.94 65 SER A N 1
ATOM 512 C CA . SER A 1 65 ? -16.315 -0.554 13.727 1.00 85.94 65 SER A CA 1
ATOM 513 C C . SER A 1 65 ? -16.923 0.454 14.696 1.00 85.94 65 SER A C 1
ATOM 515 O O . SER A 1 65 ? -17.808 0.093 15.460 1.00 85.94 65 SER A O 1
ATOM 517 N N . LEU A 1 66 ? -16.508 1.724 14.629 1.00 87.12 66 LEU A N 1
ATOM 518 C CA . LEU A 1 66 ? -17.129 2.821 15.378 1.00 87.12 66 LEU A CA 1
ATOM 519 C C . LEU A 1 66 ? -18.606 2.983 15.010 1.00 87.12 66 LEU A C 1
ATOM 521 O O . LEU A 1 66 ? -19.434 3.151 15.898 1.00 87.12 66 LEU A O 1
ATOM 525 N N . ALA A 1 67 ? -18.937 2.905 13.718 1.00 83.94 67 ALA A N 1
ATOM 526 C CA . ALA A 1 67 ? -20.313 3.021 13.238 1.00 83.94 67 ALA A CA 1
ATOM 527 C C . ALA A 1 67 ? -21.224 1.875 13.716 1.00 83.94 67 ALA A C 1
ATOM 529 O O . ALA A 1 67 ? -22.441 2.035 13.716 1.00 83.94 67 ALA A O 1
ATOM 530 N N . GLY A 1 68 ? -20.647 0.737 14.118 1.00 78.69 68 GLY A N 1
ATOM 531 C CA . GLY A 1 68 ? -21.375 -0.410 14.663 1.00 78.69 68 GLY A CA 1
ATOM 532 C C . GLY A 1 68 ? -21.578 -0.393 16.183 1.00 78.69 68 GLY A C 1
ATOM 533 O O . GLY A 1 68 ? -22.237 -1.294 16.696 1.00 78.69 68 GLY A O 1
ATOM 534 N N . ILE A 1 69 ? -21.013 0.573 16.918 1.00 82.69 69 ILE A N 1
ATOM 535 C CA . ILE A 1 69 ? -21.174 0.667 18.380 1.00 82.69 69 ILE A CA 1
ATOM 536 C C . ILE A 1 69 ? -22.538 1.273 18.722 1.00 82.69 69 ILE A C 1
ATOM 538 O O . ILE A 1 69 ? -22.891 2.331 18.208 1.00 82.69 69 ILE A O 1
ATOM 542 N N . ASP A 1 70 ? -23.266 0.639 19.646 1.00 83.56 70 ASP A N 1
ATOM 543 C CA . ASP A 1 70 ? -24.506 1.185 20.202 1.00 83.56 70 ASP A CA 1
ATOM 544 C C . ASP A 1 70 ? -24.216 2.462 21.027 1.00 83.56 70 ASP A C 1
ATOM 546 O O . ASP A 1 70 ? -23.499 2.393 22.036 1.00 83.56 70 ASP A O 1
ATOM 550 N N . PRO A 1 71 ? -24.768 3.632 20.645 1.00 83.00 71 PRO A N 1
ATOM 551 C CA . PRO A 1 71 ? -24.548 4.890 21.360 1.00 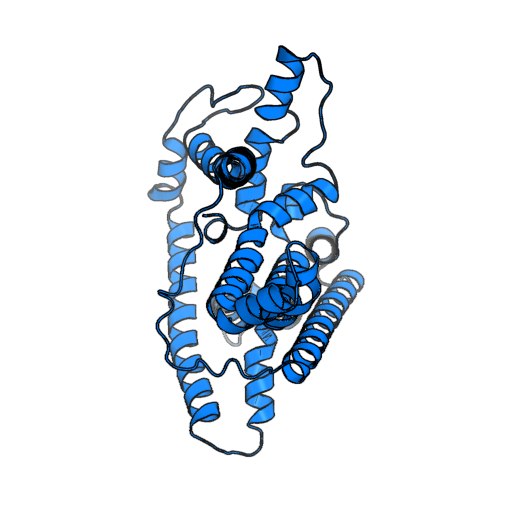83.00 71 PRO A CA 1
ATOM 552 C C . PRO A 1 71 ? -24.976 4.861 22.834 1.00 83.00 71 PRO A C 1
ATOM 554 O O . PRO A 1 71 ? -24.400 5.591 23.648 1.00 83.00 71 PRO A O 1
ATOM 557 N N . SER A 1 72 ? -25.933 4.001 23.204 1.00 86.00 72 SER A N 1
ATOM 558 C CA . SER A 1 72 ? -26.427 3.875 24.582 1.00 86.00 72 SER A CA 1
ATOM 559 C C . SER A 1 72 ? -25.340 3.435 25.569 1.00 86.00 72 SER A C 1
ATOM 561 O O . SER A 1 72 ? -25.374 3.831 26.738 1.00 86.00 72 SER A O 1
ATOM 563 N N . LEU A 1 73 ? -24.327 2.689 25.107 1.00 87.69 73 LEU A N 1
ATOM 564 C CA . LEU A 1 73 ? -23.173 2.292 25.920 1.00 87.69 73 LEU A CA 1
ATOM 565 C C . LEU A 1 73 ? -22.345 3.511 26.341 1.00 87.69 73 LEU A C 1
ATOM 567 O O . LEU A 1 73 ? -21.938 3.629 27.500 1.00 87.69 73 LEU A O 1
ATOM 571 N N . GLU A 1 74 ? -22.126 4.454 25.422 1.00 87.38 74 GLU A N 1
ATOM 572 C CA . GLU A 1 74 ? -21.404 5.685 25.735 1.00 87.38 74 GLU A CA 1
ATOM 573 C C . GLU A 1 74 ? -22.226 6.647 26.600 1.00 87.38 74 GLU A C 1
ATOM 575 O O . GLU A 1 74 ? -21.656 7.360 27.429 1.00 87.38 74 GLU A O 1
ATOM 580 N N . GLU A 1 75 ? -23.544 6.713 26.402 1.00 86.69 75 GLU A N 1
ATOM 581 C CA . GLU A 1 75 ? -24.440 7.554 27.208 1.00 86.69 75 GLU A CA 1
ATOM 582 C C . GLU A 1 75 ? -24.551 7.048 28.646 1.00 86.69 75 GLU A C 1
ATOM 584 O O . GLU A 1 75 ? -24.379 7.826 29.586 1.00 86.69 75 GLU A O 1
ATOM 589 N N . SER A 1 76 ? -24.728 5.739 28.827 1.00 90.38 76 SER A N 1
ATOM 590 C CA . SER A 1 76 ? -24.790 5.102 30.148 1.00 90.38 76 SER A CA 1
ATOM 591 C C . SER A 1 76 ? -23.511 5.343 30.947 1.00 90.38 76 SER A C 1
ATOM 593 O O . SER A 1 76 ? -23.551 5.701 32.122 1.00 90.38 76 SER A O 1
ATOM 595 N N . ALA A 1 77 ? -22.356 5.233 30.296 1.00 91.06 77 ALA A N 1
ATOM 596 C CA . ALA A 1 77 ? -21.080 5.494 30.939 1.00 91.06 77 ALA A CA 1
ATOM 597 C C . ALA A 1 77 ? -20.870 6.968 31.300 1.00 91.06 77 ALA A C 1
ATOM 599 O O . ALA A 1 77 ? -20.323 7.259 32.363 1.00 91.06 77 ALA A O 1
ATOM 600 N N . LYS A 1 78 ? -21.341 7.899 30.459 1.00 90.88 78 LYS A N 1
ATOM 601 C CA . LYS A 1 78 ? -21.353 9.335 30.784 1.00 90.88 78 LYS A CA 1
ATOM 602 C C . LYS A 1 78 ? -22.248 9.633 31.986 1.00 90.88 78 LYS A C 1
ATOM 604 O O . LYS A 1 78 ? -21.842 10.429 32.829 1.00 90.88 78 LYS A O 1
ATOM 609 N N . ASN A 1 79 ? -23.399 8.967 32.106 1.00 93.31 79 ASN A N 1
ATOM 610 C CA . ASN A 1 79 ? -24.288 9.093 33.269 1.00 93.31 79 ASN A CA 1
ATOM 611 C C . ASN A 1 79 ? -23.626 8.591 34.564 1.00 93.31 79 ASN A C 1
ATOM 613 O O . ASN A 1 79 ? -23.850 9.162 35.626 1.00 93.31 79 ASN A O 1
ATOM 617 N N . LEU A 1 80 ? -22.750 7.586 34.468 1.00 94.56 80 LEU A N 1
ATOM 618 C CA . LEU A 1 80 ? -21.912 7.100 35.574 1.00 94.56 80 LEU A CA 1
ATOM 619 C C . LEU A 1 80 ? -20.647 7.953 35.817 1.00 94.56 80 LEU A C 1
ATOM 621 O O . LEU A 1 80 ? -19.794 7.579 36.618 1.00 94.56 80 LEU A O 1
ATOM 625 N N . GLY A 1 81 ? -20.499 9.094 35.134 1.00 93.81 81 GLY A N 1
ATOM 626 C CA . GLY A 1 81 ? -19.385 10.031 35.313 1.00 93.81 81 GLY A CA 1
ATOM 627 C C . GLY A 1 81 ? -18.163 9.789 34.415 1.00 93.81 81 GLY A C 1
ATOM 628 O O . GLY A 1 81 ? -17.195 10.547 34.492 1.00 93.81 81 GLY A O 1
ATOM 629 N N . SER A 1 82 ? -18.183 8.789 33.527 1.00 94.06 82 SER A N 1
ATOM 630 C CA . SER A 1 82 ? -17.079 8.516 32.595 1.00 94.06 82 SER A CA 1
ATOM 631 C C . SER A 1 82 ? -17.080 9.495 31.418 1.00 94.06 82 SER A C 1
ATOM 633 O O . SER A 1 82 ? -18.063 9.631 30.690 1.00 94.06 82 SER A O 1
ATOM 635 N N . ASN A 1 83 ? -15.964 10.188 31.183 1.00 91.25 83 ASN A N 1
ATOM 636 C CA . ASN A 1 83 ? -15.868 11.192 30.123 1.00 91.25 83 ASN A CA 1
ATOM 637 C C . ASN A 1 83 ? -14.501 11.197 29.409 1.00 91.25 83 ASN A C 1
ATOM 639 O O . ASN A 1 83 ? -13.528 10.571 29.834 1.00 91.25 83 ASN A O 1
ATOM 643 N N . GLY A 1 84 ? -14.450 11.891 28.265 1.00 88.69 84 GLY A N 1
ATOM 644 C CA . GLY A 1 84 ? -13.217 12.177 27.527 1.00 88.69 84 GLY A CA 1
ATOM 645 C C . GLY A 1 84 ? -12.380 10.941 27.182 1.00 88.69 84 GLY A C 1
ATOM 646 O O . GLY A 1 84 ? -12.873 9.983 26.590 1.00 88.69 84 GLY A O 1
ATOM 647 N N . PHE A 1 85 ? -11.092 10.985 27.539 1.00 93.12 85 PHE A N 1
ATOM 648 C CA . PHE A 1 85 ? -10.143 9.902 27.270 1.00 93.12 85 PHE A CA 1
ATOM 649 C C . PHE A 1 85 ? -10.413 8.649 28.114 1.00 93.12 85 PHE A C 1
ATOM 651 O O . PHE A 1 85 ? -10.133 7.541 27.659 1.00 93.12 85 PHE A O 1
ATOM 658 N N . HIS A 1 86 ? -10.981 8.805 29.317 1.00 94.31 86 HIS A N 1
ATOM 659 C CA . HIS A 1 86 ? -11.329 7.663 30.158 1.00 94.31 86 HIS A CA 1
ATOM 660 C C . HIS A 1 86 ? -12.420 6.818 29.493 1.00 94.31 86 HIS A C 1
ATOM 662 O O . HIS A 1 86 ? -12.211 5.623 29.315 1.00 94.31 86 HIS A O 1
ATOM 668 N N . LEU A 1 87 ? -13.503 7.450 29.023 1.00 93.19 87 LEU A N 1
ATOM 669 C CA . LEU A 1 87 ? -14.565 6.805 28.237 1.00 93.19 87 LEU A CA 1
ATOM 670 C C . LEU A 1 87 ? -14.014 6.110 26.983 1.00 93.19 87 LEU A C 1
ATOM 672 O O . LEU A 1 87 ? -14.328 4.950 26.725 1.00 93.19 87 LEU A O 1
ATOM 676 N N . PHE A 1 88 ? -13.154 6.805 26.229 1.00 92.88 88 PHE A N 1
ATOM 677 C CA . PHE A 1 88 ? -12.525 6.231 25.041 1.00 92.88 88 PHE A CA 1
ATOM 678 C C . PHE A 1 88 ? -11.729 4.970 25.387 1.00 92.88 88 PHE A C 1
ATOM 680 O O . PHE A 1 88 ? -11.899 3.946 24.740 1.00 92.88 88 PHE A O 1
ATOM 687 N N . ARG A 1 89 ? -10.879 5.005 26.416 1.00 95.19 89 ARG A N 1
ATOM 688 C CA . ARG A 1 89 ? -10.018 3.868 26.769 1.00 95.19 89 ARG A CA 1
ATOM 689 C C . ARG A 1 89 ? -10.787 2.694 27.385 1.00 95.19 89 ARG A C 1
ATOM 691 O O . ARG A 1 89 ? -10.334 1.561 27.241 1.00 95.19 89 ARG A O 1
ATOM 698 N N . THR A 1 90 ? -11.893 2.942 28.086 1.00 92.56 90 THR A N 1
ATOM 699 C CA . THR A 1 90 ? -12.648 1.898 28.802 1.00 92.56 90 THR A CA 1
ATOM 700 C C . THR A 1 90 ? -13.783 1.293 27.988 1.00 92.56 90 THR A C 1
ATOM 702 O O . THR A 1 90 ? -14.105 0.129 28.209 1.00 92.56 90 THR A O 1
ATOM 705 N N . ILE A 1 91 ? -14.360 2.036 27.039 1.00 90.75 91 ILE A N 1
ATOM 706 C CA . ILE A 1 91 ? -15.538 1.595 26.278 1.00 90.75 91 ILE A CA 1
ATOM 707 C C . ILE A 1 91 ? -15.262 1.628 24.783 1.00 90.75 91 ILE A C 1
ATOM 709 O O . ILE A 1 91 ? -15.182 0.575 24.155 1.00 90.75 91 ILE A O 1
ATOM 713 N N . THR A 1 92 ? -15.054 2.815 24.209 1.00 90.56 92 THR A N 1
ATOM 714 C CA . THR A 1 92 ? -14.978 2.974 22.750 1.00 90.56 92 THR A CA 1
ATOM 715 C C . THR A 1 92 ? -13.820 2.170 22.146 1.00 90.56 92 THR A C 1
ATOM 717 O O . THR A 1 92 ? -14.027 1.388 21.224 1.00 90.56 92 THR A O 1
ATOM 720 N N . PHE A 1 93 ? -12.600 2.309 22.675 1.00 92.19 93 PHE A N 1
ATOM 721 C CA . PHE A 1 93 ? -11.407 1.628 22.171 1.00 92.19 93 PHE A CA 1
ATOM 722 C C . PHE A 1 93 ? -11.517 0.101 22.299 1.00 92.19 93 PHE A C 1
ATOM 724 O O . PHE A 1 93 ? -11.358 -0.570 21.281 1.00 92.19 93 PHE A O 1
ATOM 731 N N . PRO A 1 94 ? -11.856 -0.479 23.472 1.00 89.62 94 PRO A N 1
ATOM 732 C CA . PRO A 1 94 ? -12.074 -1.918 23.598 1.00 89.62 94 PRO A CA 1
ATOM 733 C C . PRO A 1 94 ? -13.083 -2.500 22.606 1.00 89.62 94 PRO A C 1
ATOM 735 O O . PRO A 1 94 ? -12.833 -3.584 22.075 1.00 89.62 94 PRO A O 1
ATOM 738 N N . LEU A 1 95 ? -14.167 -1.772 22.319 1.00 87.31 95 LEU A N 1
ATOM 739 C CA . LEU A 1 95 ? -15.201 -2.192 21.372 1.00 87.31 95 LEU A CA 1
ATOM 740 C C . LEU A 1 95 ? -14.739 -2.124 19.908 1.00 87.31 95 LEU A C 1
ATOM 742 O O . LEU A 1 95 ? -15.125 -2.983 19.120 1.00 87.31 95 LEU A O 1
ATOM 746 N N . ILE A 1 96 ? -13.875 -1.172 19.534 1.00 89.88 96 ILE A N 1
ATOM 747 C CA . ILE A 1 96 ? -13.331 -1.092 18.163 1.00 89.88 96 ILE A CA 1
ATOM 748 C C . ILE A 1 96 ? -12.074 -1.933 17.933 1.00 89.88 96 ILE A C 1
ATOM 750 O O . ILE A 1 96 ? -11.624 -2.028 16.790 1.00 89.88 96 ILE A O 1
ATOM 754 N N . ILE A 1 97 ? -11.481 -2.536 18.973 1.00 89.44 97 ILE A N 1
ATOM 755 C CA . ILE A 1 97 ? -10.257 -3.344 18.842 1.00 89.44 97 ILE A CA 1
ATOM 756 C C . ILE A 1 97 ? -10.353 -4.411 17.738 1.00 89.44 97 ILE A C 1
ATOM 758 O O . ILE A 1 97 ? -9.368 -4.544 17.013 1.00 89.44 97 ILE A O 1
ATOM 762 N N . PRO A 1 98 ? -11.465 -5.151 17.545 1.00 85.25 98 PRO A N 1
ATOM 763 C CA . PRO A 1 98 ? -11.570 -6.109 16.443 1.00 85.25 98 PRO A CA 1
ATOM 764 C C . PRO A 1 98 ? -11.373 -5.453 15.067 1.00 85.25 98 PRO A C 1
ATOM 766 O O . PRO A 1 98 ? -10.616 -5.963 14.242 1.00 85.25 98 PRO A O 1
ATOM 769 N N . GLY A 1 99 ? -11.971 -4.279 14.855 1.00 87.06 99 GLY A N 1
ATOM 770 C CA . GLY A 1 99 ? -11.783 -3.473 13.651 1.00 87.06 99 GLY A CA 1
ATOM 771 C C . GLY A 1 99 ? -10.374 -2.937 13.489 1.00 87.06 99 GLY A C 1
ATOM 772 O O . GLY A 1 99 ? -9.772 -3.060 12.425 1.00 87.06 99 GLY A O 1
ATOM 773 N N . TYR A 1 100 ? -9.819 -2.372 14.561 1.00 90.62 100 TYR A N 1
ATOM 774 C CA . TYR A 1 100 ? -8.439 -1.899 14.567 1.00 90.62 100 TYR A CA 1
ATOM 775 C C . TYR A 1 100 ? -7.461 -3.035 14.244 1.00 90.62 100 TYR A C 1
ATOM 777 O O . TYR A 1 100 ? -6.572 -2.850 13.419 1.00 90.62 100 TYR A O 1
ATOM 785 N N . ALA A 1 101 ? -7.644 -4.219 14.835 1.00 89.25 101 ALA A N 1
ATOM 786 C CA . ALA A 1 101 ? -6.810 -5.392 14.591 1.00 89.25 101 ALA A CA 1
ATOM 787 C C . ALA A 1 101 ? -6.924 -5.891 13.142 1.00 89.25 101 ALA A C 1
ATOM 789 O O . ALA A 1 101 ? -5.905 -6.222 12.536 1.00 89.25 101 ALA A O 1
ATOM 790 N N . ALA A 1 102 ? -8.130 -5.890 12.562 1.00 86.12 102 ALA A N 1
ATOM 791 C CA . ALA A 1 102 ? -8.336 -6.210 11.150 1.00 86.12 102 ALA A CA 1
ATOM 792 C C . ALA A 1 102 ? -7.615 -5.209 10.229 1.00 86.12 102 ALA A C 1
ATOM 794 O O . ALA A 1 102 ? -6.859 -5.612 9.343 1.00 86.12 102 ALA A O 1
ATOM 795 N N . GLY A 1 103 ? -7.766 -3.905 10.485 1.00 89.94 103 GLY A N 1
ATOM 796 C CA . GLY A 1 103 ? -7.059 -2.856 9.747 1.00 89.94 103 GLY A CA 1
ATOM 797 C C . GLY A 1 103 ? -5.538 -2.940 9.904 1.00 89.94 103 GLY A C 1
ATOM 798 O O . GLY A 1 103 ? -4.808 -2.836 8.921 1.00 89.94 103 GLY A O 1
ATOM 799 N N . ALA A 1 104 ? -5.049 -3.185 11.120 1.00 91.62 104 ALA A N 1
ATOM 800 C CA . ALA A 1 104 ? -3.628 -3.339 11.415 1.00 91.62 104 ALA A CA 1
ATOM 801 C C . ALA A 1 104 ? -3.023 -4.567 10.721 1.00 91.62 104 ALA A C 1
ATOM 803 O O . ALA A 1 104 ? -1.907 -4.481 10.215 1.00 91.62 104 ALA A O 1
ATOM 804 N N . LEU A 1 105 ? -3.757 -5.683 10.636 1.00 87.94 105 LEU A N 1
ATOM 805 C CA . LEU A 1 105 ? -3.326 -6.864 9.887 1.00 87.94 105 LEU A CA 1
ATOM 806 C C . LEU A 1 105 ? -3.184 -6.560 8.393 1.00 87.94 105 LEU A C 1
ATOM 808 O O . LEU A 1 105 ? -2.183 -6.945 7.794 1.00 87.94 105 LEU A O 1
ATOM 812 N N . LEU A 1 106 ? -4.144 -5.844 7.803 1.00 87.94 106 LEU A N 1
ATOM 813 C CA . LEU A 1 106 ? -4.069 -5.433 6.398 1.00 87.94 106 LEU A CA 1
ATOM 814 C C . LEU A 1 106 ? -2.849 -4.543 6.140 1.00 87.94 106 LEU A C 1
ATOM 816 O O . LEU A 1 106 ? -2.075 -4.817 5.223 1.00 87.94 106 LEU A O 1
ATOM 8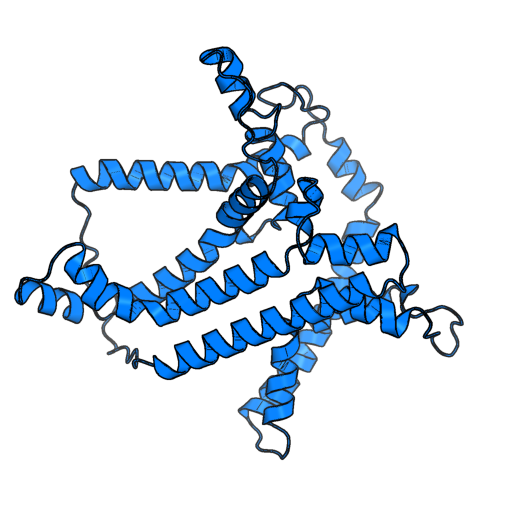20 N N . VAL A 1 107 ? -2.639 -3.526 6.982 1.00 92.44 107 VAL A N 1
ATOM 821 C CA . VAL A 1 107 ? -1.461 -2.648 6.896 1.00 92.44 107 VAL A CA 1
ATOM 822 C C . VAL A 1 107 ? -0.170 -3.439 7.062 1.00 92.44 107 VAL A C 1
ATOM 824 O O . VAL A 1 107 ? 0.767 -3.227 6.296 1.00 92.44 107 VAL A O 1
ATOM 827 N N . PHE A 1 108 ? -0.120 -4.376 8.010 1.00 91.62 108 PHE A N 1
ATOM 828 C CA . PHE A 1 108 ? 1.043 -5.232 8.206 1.00 91.62 108 PHE A CA 1
ATOM 829 C C . PHE A 1 108 ? 1.339 -6.064 6.959 1.00 91.62 108 PHE A C 1
ATOM 831 O O . PHE A 1 108 ? 2.452 -5.998 6.455 1.00 91.62 108 PHE A O 1
ATOM 838 N N . ILE A 1 109 ? 0.363 -6.803 6.424 1.00 86.88 109 ILE A N 1
ATOM 839 C CA . ILE A 1 109 ? 0.560 -7.660 5.243 1.00 86.88 109 ILE A CA 1
ATOM 840 C C . ILE A 1 109 ? 1.051 -6.828 4.051 1.00 86.88 109 ILE A C 1
ATOM 842 O O . ILE A 1 109 ? 1.998 -7.220 3.364 1.00 86.88 109 ILE A O 1
ATOM 846 N N . TRP A 1 110 ? 0.445 -5.662 3.819 1.00 89.12 110 TRP A N 1
ATOM 847 C CA . TRP A 1 110 ? 0.784 -4.804 2.684 1.00 89.12 110 TRP A CA 1
ATOM 848 C C . TRP A 1 110 ? 2.156 -4.149 2.844 1.00 89.12 110 TRP A C 1
ATOM 850 O O . TRP A 1 110 ? 2.945 -4.170 1.906 1.00 89.12 110 TRP A O 1
ATOM 860 N N . SER A 1 111 ? 2.473 -3.626 4.029 1.00 92.31 111 SER A N 1
ATOM 861 C CA . SER A 1 111 ? 3.765 -2.986 4.294 1.00 92.31 111 SER A CA 1
ATOM 862 C C . SER A 1 111 ? 4.910 -3.998 4.345 1.00 92.31 111 SER A C 1
ATOM 864 O O . SER A 1 111 ? 5.981 -3.772 3.788 1.00 92.31 111 SER A O 1
ATOM 866 N N . PHE A 1 112 ? 4.676 -5.157 4.963 1.00 91.81 112 PHE A N 1
ATOM 867 C CA . PHE A 1 112 ? 5.677 -6.208 5.135 1.00 91.81 112 PHE A CA 1
ATOM 868 C C . PHE A 1 112 ? 6.052 -6.892 3.815 1.00 91.81 112 PHE A C 1
ATOM 870 O O . PHE A 1 112 ? 7.186 -7.336 3.641 1.00 91.81 112 PHE A O 1
ATOM 877 N N . SER A 1 113 ? 5.104 -6.968 2.878 1.00 88.75 113 SER A N 1
ATOM 878 C CA . SER A 1 113 ? 5.337 -7.501 1.534 1.00 88.75 113 SER A CA 1
ATOM 879 C C . SER A 1 113 ? 5.783 -6.447 0.519 1.00 88.75 113 SER A C 1
ATOM 881 O O . SER A 1 113 ? 6.002 -6.797 -0.646 1.00 88.75 113 SER A O 1
ATOM 883 N N . ASP A 1 114 ? 5.930 -5.181 0.927 1.00 92.06 114 ASP A N 1
ATOM 884 C CA . ASP A 1 114 ? 6.268 -4.123 -0.010 1.00 92.06 114 ASP A CA 1
ATOM 885 C C . ASP A 1 114 ? 7.740 -4.166 -0.426 1.00 92.06 114 ASP A C 1
ATOM 887 O O . ASP A 1 114 ? 8.680 -4.020 0.358 1.00 92.06 114 ASP A O 1
ATOM 891 N N . LEU A 1 115 ? 7.910 -4.349 -1.727 1.00 92.38 115 LEU A N 1
ATOM 892 C CA . LEU A 1 115 ? 9.181 -4.281 -2.420 1.00 92.38 115 LEU A CA 1
ATOM 893 C C . LEU A 1 115 ? 9.377 -2.904 -3.062 1.00 92.38 115 LEU A C 1
ATOM 895 O O . LEU A 1 115 ? 10.497 -2.405 -3.141 1.00 92.38 115 LEU A O 1
ATOM 899 N N . GLY A 1 116 ? 8.297 -2.300 -3.555 1.00 92.06 116 GLY A N 1
ATOM 900 C CA . GLY A 1 116 ? 8.380 -1.208 -4.510 1.00 92.06 116 GLY A CA 1
ATOM 901 C C . GLY A 1 116 ? 8.809 0.104 -3.867 1.00 92.06 116 GLY A C 1
ATOM 902 O O . GLY A 1 116 ? 9.731 0.742 -4.372 1.00 92.06 116 GLY A O 1
ATOM 903 N N . THR A 1 117 ? 8.201 0.510 -2.747 1.00 94.50 117 THR A N 1
ATOM 904 C CA . THR A 1 117 ? 8.549 1.790 -2.106 1.00 94.50 117 THR A CA 1
ATOM 905 C C . THR A 1 117 ? 10.012 1.842 -1.662 1.00 94.50 117 THR A C 1
ATOM 907 O O . THR A 1 117 ? 10.678 2.821 -2.003 1.00 94.50 117 THR A O 1
ATOM 910 N N . PRO A 1 118 ? 10.574 0.830 -0.966 1.00 95.25 118 PRO A N 1
ATOM 911 C CA . PRO A 1 118 ? 11.980 0.870 -0.586 1.00 95.25 118 PRO A CA 1
ATOM 912 C C . PRO A 1 118 ? 12.922 0.909 -1.790 1.00 95.25 118 PRO A C 1
ATOM 914 O O . PRO A 1 118 ? 13.881 1.675 -1.766 1.00 95.25 118 PRO A O 1
ATOM 917 N N . LEU A 1 119 ? 12.643 0.139 -2.851 1.00 93.06 119 LEU A N 1
ATOM 918 C CA . LEU A 1 119 ? 13.460 0.165 -4.068 1.00 93.06 119 LEU A CA 1
ATOM 919 C C . LEU A 1 119 ? 13.438 1.542 -4.739 1.00 93.06 119 LEU A C 1
ATOM 921 O O . LEU A 1 119 ? 14.496 2.050 -5.099 1.00 93.06 119 LEU A O 1
ATOM 925 N N . MET A 1 120 ? 12.262 2.169 -4.854 1.00 93.38 120 MET A N 1
ATOM 926 C CA . MET A 1 120 ? 12.132 3.513 -5.434 1.00 93.38 120 MET A CA 1
ATOM 927 C C . MET A 1 120 ? 12.865 4.580 -4.613 1.00 93.38 120 MET A C 1
ATOM 929 O O . MET A 1 120 ? 13.415 5.521 -5.176 1.00 93.38 120 MET A O 1
ATOM 933 N N . LEU A 1 121 ? 12.913 4.427 -3.287 1.00 94.06 121 LEU A N 1
ATOM 934 C CA . LEU A 1 121 ? 13.665 5.318 -2.398 1.00 94.06 121 LEU A CA 1
ATOM 935 C C . LEU A 1 121 ? 15.154 4.941 -2.265 1.00 94.06 121 LEU A C 1
ATOM 937 O O . LEU A 1 121 ? 15.883 5.584 -1.508 1.00 94.06 121 LEU A O 1
ATOM 941 N N . GLY A 1 122 ? 15.619 3.893 -2.953 1.00 92.88 122 GLY A N 1
ATOM 942 C CA . GLY A 1 122 ? 16.999 3.407 -2.867 1.00 92.88 122 GLY A CA 1
ATOM 943 C C . GLY A 1 122 ? 17.368 2.800 -1.506 1.00 92.88 122 GLY A C 1
ATOM 944 O O . GLY A 1 122 ? 18.542 2.779 -1.128 1.00 92.88 122 GLY A O 1
ATOM 945 N N . TYR A 1 123 ? 16.388 2.317 -0.737 1.00 94.25 123 TYR A N 1
ATOM 946 C CA . TYR A 1 123 ? 16.590 1.696 0.570 1.00 94.25 123 TYR A CA 1
ATOM 947 C C . TYR A 1 123 ? 16.478 0.169 0.503 1.00 94.25 123 TYR A C 1
ATOM 949 O O . TYR A 1 123 ? 15.401 -0.415 0.580 1.00 94.25 123 TYR A O 1
ATOM 957 N N . PHE A 1 124 ? 17.628 -0.497 0.427 1.00 91.81 124 PHE A N 1
ATOM 958 C CA . PHE A 1 124 ? 17.701 -1.948 0.232 1.00 91.81 124 PHE A CA 1
ATOM 959 C C . PHE A 1 124 ? 17.787 -2.758 1.529 1.00 91.81 124 PHE A C 1
ATOM 961 O O . PHE A 1 124 ? 17.780 -3.978 1.474 1.00 91.81 124 PHE A O 1
ATOM 968 N N . LYS A 1 125 ? 17.873 -2.130 2.709 1.00 93.56 125 LYS A N 1
ATOM 969 C CA . LYS A 1 125 ? 18.119 -2.825 3.991 1.00 93.56 125 LYS A CA 1
ATOM 970 C C . LYS A 1 125 ? 16.837 -3.386 4.640 1.00 93.56 125 LYS A C 1
ATOM 972 O O . LYS A 1 125 ? 16.682 -3.315 5.853 1.00 93.56 125 LYS A O 1
ATOM 977 N N . LEU A 1 126 ? 15.927 -3.953 3.845 1.00 94.25 126 LEU A N 1
ATOM 978 C CA . LEU A 1 126 ? 14.678 -4.596 4.293 1.00 94.25 126 LEU A CA 1
ATOM 979 C C . LEU A 1 126 ? 14.552 -6.001 3.695 1.00 94.25 126 LEU A C 1
ATOM 981 O O . LEU A 1 126 ? 15.107 -6.260 2.632 1.00 94.25 126 LEU A O 1
ATOM 985 N N . LEU A 1 127 ? 13.807 -6.898 4.349 1.00 92.94 127 LEU A N 1
ATOM 986 C CA . LEU A 1 127 ? 13.714 -8.309 3.947 1.00 92.94 127 LEU A CA 1
ATOM 987 C C . LEU A 1 127 ? 13.256 -8.496 2.493 1.00 92.94 127 LEU A C 1
ATOM 989 O O . LEU A 1 127 ? 13.926 -9.198 1.743 1.00 92.94 127 LEU A O 1
ATOM 993 N N . ALA A 1 128 ? 12.159 -7.853 2.078 1.00 93.50 128 ALA A N 1
ATOM 994 C CA . ALA A 1 128 ? 11.641 -7.986 0.715 1.00 93.50 128 ALA A CA 1
ATOM 995 C C . ALA A 1 128 ? 12.615 -7.423 -0.351 1.00 93.50 128 ALA A C 1
ATOM 997 O O . ALA A 1 128 ? 13.017 -8.182 -1.235 1.00 93.50 128 ALA A O 1
ATOM 998 N N . PRO A 1 129 ? 13.097 -6.166 -0.259 1.00 94.06 129 PRO A N 1
ATOM 999 C CA . PRO A 1 129 ? 14.145 -5.650 -1.145 1.00 94.06 129 PRO A CA 1
ATOM 1000 C C . PRO A 1 129 ? 15.420 -6.488 -1.183 1.00 94.06 129 PRO A C 1
ATOM 1002 O O . PRO A 1 129 ? 15.964 -6.695 -2.266 1.00 94.06 129 PRO A O 1
ATOM 1005 N N . GLN A 1 130 ? 15.893 -7.003 -0.044 1.00 93.81 130 GLN A N 1
ATOM 1006 C CA . GLN A 1 130 ? 17.078 -7.861 -0.032 1.00 93.81 130 GLN A CA 1
ATOM 1007 C C . GLN A 1 130 ? 16.818 -9.204 -0.703 1.00 93.81 130 GLN A C 1
ATOM 1009 O O . GLN A 1 130 ? 17.649 -9.622 -1.502 1.00 93.81 130 GLN A O 1
ATOM 1014 N N . ALA A 1 131 ? 15.682 -9.856 -0.444 1.00 93.31 131 ALA A N 1
ATOM 1015 C CA . ALA A 1 131 ? 15.329 -11.111 -1.104 1.00 93.31 131 ALA A CA 1
ATOM 1016 C C . ALA A 1 131 ? 15.315 -10.943 -2.632 1.00 93.31 131 ALA A C 1
ATOM 1018 O O . ALA A 1 131 ? 15.942 -11.723 -3.350 1.00 93.31 131 ALA A O 1
ATOM 1019 N N . TYR A 1 132 ? 14.686 -9.867 -3.117 1.00 92.81 132 TYR A N 1
ATOM 1020 C CA . TYR A 1 132 ? 14.683 -9.509 -4.536 1.00 92.81 132 TYR A CA 1
ATOM 1021 C C . TYR A 1 132 ? 16.096 -9.250 -5.070 1.00 92.81 132 TYR A C 1
ATOM 1023 O O . TYR A 1 132 ? 16.499 -9.841 -6.072 1.00 92.81 132 TYR A O 1
ATOM 1031 N N . HIS A 1 133 ? 16.866 -8.390 -4.397 1.00 92.44 133 HIS A N 1
ATOM 1032 C CA . HIS A 1 133 ? 18.214 -8.010 -4.821 1.00 92.44 133 HIS A CA 1
ATOM 1033 C C . HIS A 1 133 ? 19.178 -9.206 -4.826 1.00 92.44 133 HIS A C 1
ATOM 1035 O O . HIS A 1 133 ? 20.029 -9.311 -5.702 1.00 92.44 133 HIS A O 1
ATOM 1041 N N . ARG A 1 134 ? 19.057 -10.142 -3.878 1.00 91.94 134 ARG A N 1
ATOM 1042 C CA . ARG A 1 134 ? 19.874 -11.365 -3.857 1.00 91.94 134 ARG A CA 1
ATOM 1043 C C . ARG A 1 134 ? 19.649 -12.223 -5.098 1.00 91.94 134 ARG A C 1
ATOM 1045 O O . ARG A 1 134 ? 20.606 -12.641 -5.739 1.00 91.94 134 ARG A O 1
ATOM 1052 N N . ILE A 1 135 ? 18.393 -12.421 -5.473 1.00 90.50 135 ILE A N 1
ATOM 1053 C CA . ILE A 1 135 ? 18.033 -13.305 -6.588 1.00 90.50 135 ILE A CA 1
ATOM 1054 C C . ILE A 1 135 ? 18.298 -12.660 -7.946 1.00 90.50 135 ILE A C 1
ATOM 1056 O O . ILE A 1 135 ? 18.688 -13.354 -8.882 1.00 90.50 135 ILE A O 1
ATOM 1060 N N . THR A 1 136 ? 18.100 -11.345 -8.055 1.00 88.31 136 THR A N 1
ATOM 1061 C CA . THR A 1 136 ? 18.261 -10.618 -9.322 1.00 88.31 136 THR A CA 1
ATOM 1062 C C . THR A 1 136 ? 19.689 -10.150 -9.580 1.00 88.31 136 THR A C 1
ATOM 1064 O O . THR A 1 136 ? 20.116 -10.177 -10.730 1.00 88.31 136 THR A O 1
ATOM 1067 N N . SER A 1 137 ? 20.442 -9.763 -8.545 1.00 86.69 137 SER A N 1
ATOM 1068 C CA . SER A 1 137 ? 21.792 -9.203 -8.712 1.00 86.69 137 SER A CA 1
ATOM 1069 C C . SER A 1 137 ? 22.923 -10.220 -8.541 1.00 86.69 137 SER A C 1
ATOM 1071 O O . SER A 1 137 ? 23.997 -9.999 -9.089 1.00 86.69 137 SER A O 1
ATOM 1073 N N . PHE A 1 138 ? 22.734 -11.303 -7.772 1.00 84.69 138 PHE A N 1
ATOM 1074 C CA . PHE A 1 138 ? 23.793 -12.302 -7.548 1.00 84.69 138 PHE A CA 1
ATOM 1075 C C . PHE A 1 138 ? 23.576 -13.547 -8.399 1.00 84.69 138 PHE A C 1
ATOM 1077 O O . PHE A 1 138 ? 24.297 -13.801 -9.358 1.00 84.69 138 PHE A O 1
ATOM 1084 N N . THR A 1 139 ? 22.597 -14.361 -8.021 1.00 84.38 139 THR A N 1
ATOM 1085 C CA . THR A 1 139 ? 22.235 -15.568 -8.754 1.00 84.38 139 THR A CA 1
ATOM 1086 C C . THR A 1 139 ? 20.853 -16.017 -8.328 1.00 84.38 139 THR A C 1
ATOM 1088 O O . THR A 1 139 ? 20.476 -15.922 -7.157 1.00 84.38 139 THR A O 1
ATOM 1091 N N . ILE A 1 140 ? 20.129 -16.607 -9.275 1.00 82.50 140 ILE A N 1
ATOM 1092 C CA . ILE A 1 140 ? 18.854 -17.271 -9.014 1.00 82.50 140 ILE A CA 1
ATOM 1093 C C . ILE A 1 140 ? 19.016 -18.348 -7.931 1.00 82.50 140 ILE A C 1
ATOM 1095 O O . ILE A 1 140 ? 18.052 -18.682 -7.263 1.00 82.50 140 ILE A O 1
ATOM 1099 N N . LEU A 1 141 ? 20.214 -18.892 -7.707 1.00 85.56 141 LEU A N 1
ATOM 1100 C CA . LEU A 1 141 ? 20.463 -19.950 -6.725 1.00 85.56 141 LEU A CA 1
ATOM 1101 C C . LEU A 1 141 ? 20.937 -19.444 -5.346 1.00 85.56 141 LEU A C 1
ATOM 1103 O O . LEU A 1 141 ? 21.381 -20.263 -4.544 1.00 85.56 141 LEU A O 1
ATOM 1107 N N . ASP A 1 142 ? 20.857 -18.139 -5.042 1.00 90.62 142 ASP A N 1
ATOM 1108 C CA . ASP A 1 142 ? 21.357 -17.607 -3.762 1.00 90.62 142 ASP A CA 1
ATOM 1109 C C . ASP A 1 142 ? 20.502 -18.104 -2.589 1.00 90.62 142 ASP A C 1
ATOM 1111 O O . ASP A 1 142 ? 19.357 -17.685 -2.388 1.00 90.62 142 ASP A O 1
ATOM 1115 N N . VAL A 1 143 ? 21.095 -18.982 -1.777 1.00 91.62 143 VAL A N 1
ATOM 1116 C CA . VAL A 1 143 ? 20.479 -19.574 -0.584 1.00 91.62 143 VAL A CA 1
ATOM 1117 C C . VAL A 1 143 ? 19.971 -18.493 0.370 1.00 91.62 143 VAL A C 1
ATOM 1119 O O . VAL A 1 143 ? 18.883 -18.635 0.926 1.00 91.62 143 VAL A O 1
ATOM 1122 N N . ASN A 1 144 ? 20.693 -17.378 0.515 1.00 92.75 144 ASN A N 1
ATOM 1123 C CA . ASN A 1 144 ? 20.285 -16.300 1.418 1.00 92.75 144 ASN A CA 1
ATOM 1124 C C . ASN A 1 144 ? 18.982 -15.632 0.962 1.00 92.75 144 ASN A C 1
ATOM 1126 O O . ASN A 1 144 ? 18.136 -15.310 1.796 1.00 92.75 144 ASN A O 1
ATOM 1130 N N . GLY A 1 145 ? 18.790 -15.466 -0.352 1.00 91.75 145 GLY A N 1
ATOM 1131 C CA . GLY A 1 145 ? 17.545 -14.940 -0.915 1.00 91.75 145 GLY A CA 1
ATOM 1132 C C . GLY A 1 145 ? 16.348 -15.840 -0.594 1.00 91.75 145 GLY A C 1
ATOM 1133 O O . GLY A 1 145 ? 15.287 -15.352 -0.195 1.00 91.75 145 GLY A O 1
ATOM 1134 N N . TYR A 1 146 ? 16.537 -17.160 -0.667 1.00 92.12 146 TYR A N 1
ATOM 1135 C CA . TYR A 1 146 ? 15.504 -18.133 -0.298 1.00 92.12 146 TYR A CA 1
ATOM 1136 C C . TYR A 1 146 ? 15.210 -18.159 1.197 1.00 92.12 146 TYR A C 1
ATOM 1138 O O . TYR A 1 146 ? 14.040 -18.175 1.579 1.00 92.12 146 TYR A O 1
ATOM 1146 N N . VAL A 1 147 ? 16.236 -18.099 2.048 1.00 93.94 147 VAL A N 1
ATOM 1147 C CA . VAL A 1 147 ? 16.052 -18.011 3.505 1.00 93.94 147 VAL A CA 1
ATOM 1148 C C . VAL A 1 147 ? 15.238 -16.766 3.864 1.00 93.94 147 VAL A C 1
ATOM 1150 O O . VAL A 1 147 ? 14.292 -16.861 4.643 1.00 93.94 147 VAL A O 1
ATOM 1153 N N . MET A 1 148 ? 15.517 -15.615 3.241 1.00 93.56 148 MET A N 1
ATOM 1154 C CA . MET A 1 148 ? 14.715 -14.401 3.436 1.00 93.56 148 MET A CA 1
ATOM 1155 C C . MET A 1 148 ? 13.254 -14.589 3.006 1.00 93.56 148 MET A C 1
ATOM 1157 O O . MET A 1 148 ? 12.357 -14.117 3.701 1.00 93.56 148 MET A O 1
ATOM 1161 N N . CYS A 1 149 ? 12.991 -15.310 1.913 1.00 92.56 149 CYS A N 1
ATOM 1162 C CA . CYS A 1 149 ? 11.625 -15.621 1.481 1.00 92.56 149 CYS A CA 1
ATOM 1163 C C . CYS A 1 149 ? 10.881 -16.526 2.467 1.00 92.56 149 CYS A C 1
ATOM 1165 O O . CYS A 1 149 ? 9.711 -16.284 2.761 1.00 92.56 149 CYS A O 1
ATOM 1167 N N . VAL A 1 150 ? 11.561 -17.540 3.007 1.00 92.94 150 VAL A N 1
ATOM 1168 C CA . VAL A 1 150 ? 11.000 -18.426 4.036 1.00 92.94 150 VAL A CA 1
ATOM 1169 C C . VAL A 1 150 ? 10.698 -17.640 5.311 1.00 92.94 150 VAL A C 1
ATOM 1171 O O . VAL A 1 150 ? 9.612 -17.787 5.865 1.00 92.94 150 VAL A O 1
ATOM 1174 N N . LEU A 1 151 ? 11.602 -16.754 5.742 1.00 94.44 151 LEU A N 1
ATOM 1175 C CA . LEU A 1 151 ? 11.372 -15.875 6.893 1.00 94.44 151 LEU A CA 1
ATOM 1176 C C . LEU A 1 151 ? 10.188 -14.930 6.662 1.00 94.44 151 LEU A C 1
ATOM 1178 O O . LEU A 1 151 ? 9.348 -14.780 7.547 1.00 94.44 151 LEU A O 1
ATOM 1182 N N . LEU A 1 152 ? 10.085 -14.331 5.473 1.00 93.19 152 LEU A N 1
ATOM 1183 C CA . LEU A 1 152 ? 8.948 -13.492 5.091 1.00 93.19 152 LEU A CA 1
ATOM 1184 C C . LEU A 1 152 ? 7.626 -14.274 5.167 1.00 93.19 152 LEU A C 1
ATOM 1186 O O . LEU A 1 152 ? 6.669 -13.807 5.783 1.00 93.19 152 LEU A O 1
ATOM 1190 N N . ALA A 1 153 ? 7.568 -15.477 4.593 1.00 91.81 153 ALA A N 1
ATOM 1191 C CA . ALA A 1 153 ? 6.374 -16.316 4.663 1.00 91.81 153 ALA A CA 1
ATOM 1192 C C . ALA A 1 153 ? 6.040 -16.716 6.109 1.00 91.81 153 ALA A C 1
ATOM 1194 O O . ALA A 1 153 ? 4.895 -16.572 6.533 1.00 91.81 153 ALA A O 1
ATOM 1195 N N . ALA A 1 154 ? 7.033 -17.158 6.885 1.00 93.12 154 ALA A N 1
ATOM 1196 C CA . ALA A 1 154 ? 6.846 -17.597 8.265 1.00 93.12 154 ALA A CA 1
ATOM 1197 C C . ALA A 1 154 ? 6.331 -16.466 9.167 1.00 93.12 154 ALA A C 1
ATOM 1199 O O . ALA A 1 154 ? 5.368 -16.663 9.906 1.00 93.12 154 ALA A O 1
ATOM 1200 N N . ILE A 1 155 ? 6.925 -15.272 9.077 1.00 93.25 155 ILE A N 1
ATOM 1201 C CA . ILE A 1 155 ? 6.499 -14.104 9.858 1.00 93.25 155 ILE A CA 1
ATOM 1202 C C . ILE A 1 155 ? 5.092 -13.665 9.439 1.00 93.25 155 ILE A C 1
ATOM 1204 O O . ILE A 1 155 ? 4.270 -13.362 10.301 1.00 93.25 155 ILE A O 1
ATOM 1208 N N . SER A 1 156 ? 4.780 -13.658 8.140 1.00 90.31 156 SER A N 1
ATOM 1209 C CA . SER A 1 156 ? 3.452 -13.248 7.673 1.00 90.31 156 SER A CA 1
ATOM 1210 C C . SER A 1 156 ? 2.351 -14.224 8.112 1.00 90.31 156 SER A C 1
ATOM 1212 O O . SER A 1 156 ? 1.330 -13.801 8.663 1.00 90.31 156 SER A O 1
ATOM 1214 N N . LEU A 1 157 ? 2.602 -15.533 7.991 1.00 89.12 157 LEU A N 1
ATOM 1215 C CA . LEU A 1 157 ? 1.710 -16.585 8.487 1.00 89.12 157 LEU A CA 1
ATOM 1216 C C . LEU A 1 157 ? 1.537 -16.518 10.009 1.00 89.12 157 LEU A C 1
ATOM 1218 O O . LEU A 1 157 ? 0.413 -16.638 10.499 1.00 89.12 157 LEU A O 1
ATOM 1222 N N . LEU A 1 158 ? 2.622 -16.279 10.755 1.00 90.81 158 LEU A N 1
ATOM 1223 C CA . LEU A 1 158 ? 2.574 -16.106 12.207 1.00 90.81 158 LEU A CA 1
ATOM 1224 C C . LEU A 1 158 ? 1.702 -14.908 12.591 1.00 90.81 158 LEU A C 1
ATOM 1226 O O . LEU A 1 158 ? 0.829 -15.046 13.446 1.00 90.81 158 LEU A O 1
ATOM 1230 N N . THR A 1 159 ? 1.885 -13.749 11.953 1.00 87.06 159 THR A N 1
ATOM 1231 C CA . THR A 1 159 ? 1.075 -12.559 12.248 1.00 87.06 159 THR A CA 1
ATOM 1232 C C . THR A 1 159 ? -0.398 -12.791 11.934 1.00 87.06 159 THR A C 1
ATOM 1234 O O . THR A 1 159 ? -1.258 -12.457 12.750 1.00 87.06 159 THR A O 1
ATOM 1237 N N . LEU A 1 160 ? -0.712 -13.419 10.799 1.00 84.81 160 LEU A N 1
ATOM 1238 C CA . LEU A 1 160 ? -2.089 -13.768 10.454 1.00 84.81 160 LEU A CA 1
ATOM 1239 C C . LEU A 1 160 ? -2.697 -14.731 11.480 1.00 84.81 160 LEU A C 1
ATOM 1241 O O . LEU A 1 160 ? -3.830 -14.521 11.917 1.00 84.81 160 LEU A O 1
ATOM 1245 N N . PHE A 1 161 ? -1.947 -15.746 11.912 1.00 85.94 161 PHE A N 1
ATOM 1246 C CA . PHE A 1 161 ? -2.386 -16.679 12.949 1.00 85.94 161 PHE A CA 1
ATOM 1247 C C . PHE A 1 161 ? -2.648 -15.971 14.286 1.00 85.94 161 PHE A C 1
ATOM 1249 O O . PHE A 1 161 ? -3.705 -16.168 14.891 1.00 85.94 161 PHE A O 1
ATOM 1256 N N . LEU A 1 162 ? -1.728 -15.108 14.729 1.00 86.44 162 LEU A N 1
ATOM 1257 C CA . LEU A 1 162 ? -1.860 -14.348 15.974 1.00 86.44 162 LEU A CA 1
ATOM 1258 C C . LEU A 1 162 ? -3.070 -13.411 15.944 1.00 86.44 162 LEU A C 1
ATOM 1260 O O . LEU A 1 162 ? -3.830 -13.377 16.913 1.00 86.44 162 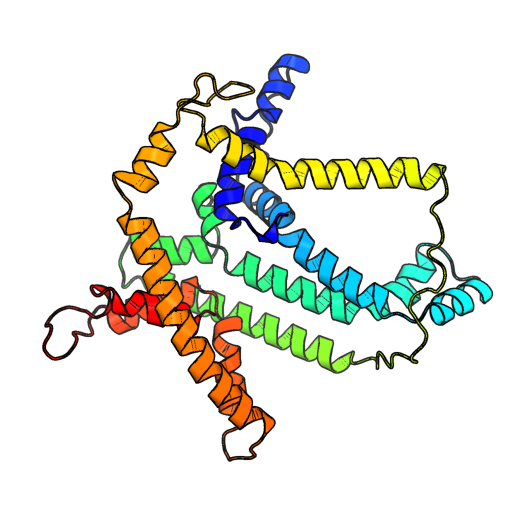LEU A O 1
ATOM 1264 N N . VAL A 1 163 ? -3.295 -12.699 14.835 1.00 80.44 163 VAL A N 1
ATOM 1265 C CA . VAL A 1 163 ? -4.458 -11.812 14.701 1.00 80.44 163 VAL A CA 1
ATOM 1266 C C . VAL A 1 163 ? -5.755 -12.611 14.650 1.00 80.44 163 VAL A C 1
ATOM 1268 O O . VAL A 1 163 ? -6.691 -12.261 15.366 1.00 80.44 163 VAL A O 1
ATOM 1271 N N . ARG A 1 164 ? -5.825 -13.711 13.888 1.00 77.94 164 ARG A N 1
ATOM 1272 C CA . ARG A 1 164 ? -7.020 -14.575 13.873 1.00 77.94 164 ARG A CA 1
ATOM 1273 C C . ARG A 1 164 ? -7.348 -15.100 15.264 1.00 77.94 164 ARG A C 1
ATOM 1275 O O . ARG A 1 164 ? -8.496 -14.999 15.695 1.00 77.94 164 ARG A O 1
ATOM 1282 N N . LYS A 1 165 ? -6.342 -15.597 15.990 1.00 81.06 165 LYS A N 1
ATOM 1283 C CA . LYS A 1 165 ? -6.506 -16.052 17.374 1.00 81.06 165 LYS A CA 1
ATOM 1284 C C . LYS A 1 165 ? -7.024 -14.916 18.255 1.00 81.06 165 LYS A C 1
ATOM 1286 O O . LYS A 1 165 ? -8.026 -15.090 18.933 1.00 81.06 165 LYS A O 1
ATOM 1291 N N . TYR A 1 166 ? -6.407 -13.740 18.197 1.00 77.44 166 TYR A N 1
ATOM 1292 C CA . TYR A 1 166 ? -6.795 -12.594 19.020 1.00 77.44 166 TYR A CA 1
ATOM 1293 C C . TYR A 1 166 ? -8.208 -12.063 18.715 1.00 77.44 166 TYR A C 1
ATOM 1295 O O . TYR A 1 166 ? -8.952 -11.739 19.639 1.00 77.44 166 TYR A O 1
ATOM 1303 N N . VAL A 1 167 ? -8.598 -12.006 17.438 1.00 72.25 167 VAL A N 1
ATOM 1304 C CA . VAL A 1 167 ? -9.914 -11.514 16.995 1.00 72.25 167 VAL A CA 1
ATOM 1305 C C . VAL A 1 167 ? -11.021 -12.526 17.289 1.00 72.25 167 VAL A C 1
ATOM 1307 O O . VAL A 1 167 ? -12.074 -12.127 17.777 1.00 72.25 167 VAL A O 1
ATOM 1310 N N . SER A 1 168 ? -10.783 -13.828 17.084 1.00 67.69 168 SER A N 1
ATOM 1311 C CA . SER A 1 168 ? -11.766 -14.878 17.416 1.00 67.69 168 SER A CA 1
ATOM 1312 C C . SER A 1 168 ? -12.128 -14.904 18.907 1.00 67.69 168 SER A C 1
ATOM 1314 O O . SER A 1 168 ? -13.275 -15.146 19.263 1.00 67.69 168 SER A O 1
ATOM 1316 N N . LEU A 1 169 ? -11.177 -14.562 19.783 1.00 56.72 169 LEU A N 1
ATOM 1317 C CA . LEU A 1 169 ? -11.394 -14.463 21.230 1.00 56.72 169 LEU A CA 1
ATOM 1318 C C . LEU A 1 169 ? -12.195 -13.220 21.641 1.00 56.72 169 LEU A C 1
ATOM 1320 O O . LEU A 1 169 ? -12.683 -13.146 22.765 1.00 56.72 169 LEU A O 1
ATOM 1324 N N . ARG A 1 170 ? -12.305 -12.229 20.753 1.00 58.97 170 ARG A N 1
ATOM 1325 C CA . ARG A 1 170 ? -12.982 -10.949 20.991 1.00 58.97 170 ARG A CA 1
ATOM 1326 C C . ARG A 1 170 ? -14.172 -10.757 20.070 1.00 58.97 170 ARG A C 1
ATOM 1328 O O . ARG A 1 170 ? -14.515 -9.618 19.758 1.00 58.97 170 ARG A O 1
ATOM 1335 N N . GLN A 1 171 ? -14.805 -11.851 19.656 1.00 52.06 171 GLN A N 1
ATOM 1336 C CA . GLN A 1 171 ? -16.095 -11.858 18.977 1.00 52.06 171 GLN A CA 1
ATOM 1337 C C . GLN A 1 171 ? -17.183 -11.391 19.966 1.00 52.06 171 GLN A C 1
ATOM 1339 O O . GLN A 1 171 ? -18.103 -12.119 20.319 1.00 52.06 171 GLN A O 1
ATOM 1344 N N . TYR A 1 172 ? -17.034 -10.163 20.470 1.00 51.03 172 TYR A N 1
ATOM 1345 C CA . TYR A 1 172 ? -18.082 -9.418 21.126 1.00 51.03 172 TYR A CA 1
ATOM 1346 C C . TYR A 1 172 ? -19.138 -9.233 20.059 1.00 51.03 172 TYR A C 1
ATOM 1348 O O . TYR A 1 172 ? -18.910 -8.604 19.027 1.00 51.03 172 TYR A O 1
ATOM 1356 N N . SER A 1 173 ? -20.252 -9.905 20.284 1.00 42.94 173 SER A N 1
ATOM 1357 C CA . SER A 1 173 ? -21.454 -9.838 19.490 1.00 42.94 173 SER A CA 1
ATOM 1358 C C . SER A 1 173 ? -21.800 -8.373 19.221 1.00 42.94 173 SER A C 1
ATOM 1360 O O . SER A 1 173 ? -22.410 -7.712 20.061 1.00 42.94 173 SER A O 1
ATOM 1362 N N . ILE A 1 174 ? -21.437 -7.868 18.039 1.00 50.09 174 ILE A N 1
ATOM 1363 C CA . ILE A 1 174 ? -22.093 -6.708 17.437 1.00 50.09 174 ILE A CA 1
ATOM 1364 C C . ILE A 1 174 ? -23.473 -7.224 17.022 1.00 50.09 174 ILE A C 1
ATOM 1366 O O . ILE A 1 174 ? -23.760 -7.462 15.852 1.00 50.09 174 ILE A O 1
ATOM 1370 N N . ILE A 1 175 ? -24.311 -7.520 18.018 1.00 47.25 175 ILE A N 1
ATOM 1371 C CA . ILE A 1 175 ? -25.745 -7.620 17.819 1.00 47.25 175 ILE A CA 1
ATOM 1372 C C . ILE A 1 175 ? -26.139 -6.177 17.573 1.00 47.25 175 ILE A C 1
ATOM 1374 O O . ILE A 1 175 ? -26.300 -5.385 18.498 1.00 47.25 175 ILE A O 1
ATOM 1378 N N . SER A 1 176 ? -26.189 -5.827 16.291 1.00 47.59 176 SER A N 1
ATOM 1379 C CA . SER A 1 176 ? -26.950 -4.683 15.832 1.00 47.59 176 SER A CA 1
ATOM 1380 C C . SER A 1 176 ? -28.388 -4.946 16.266 1.00 47.59 176 SER A C 1
ATOM 1382 O O . SER A 1 176 ? -29.160 -5.614 15.580 1.00 47.59 176 SER A O 1
ATOM 1384 N N . SER A 1 177 ? -28.745 -4.458 17.451 1.00 45.91 177 SER A N 1
ATOM 1385 C CA . SER A 1 177 ? -30.116 -4.047 17.714 1.00 45.91 177 SER A CA 1
ATOM 1386 C C . SER A 1 177 ? -30.465 -3.136 16.541 1.00 45.91 177 SER A C 1
ATOM 1388 O O . SER A 1 177 ? -29.718 -2.193 16.289 1.00 45.91 177 SER A O 1
ATOM 1390 N N . GLY A 1 178 ? -31.493 -3.469 15.757 1.00 49.25 178 GLY A N 1
ATOM 1391 C CA . GLY A 1 178 ? -31.869 -2.803 14.500 1.00 49.25 178 GLY A CA 1
ATOM 1392 C C . GLY A 1 178 ? -32.341 -1.350 14.654 1.00 49.25 178 GLY A C 1
ATOM 1393 O O . GLY A 1 178 ? -33.350 -0.956 14.081 1.00 49.25 178 GLY A O 1
ATOM 1394 N N . ILE A 1 179 ? -31.636 -0.555 15.452 1.00 50.31 179 ILE A N 1
ATOM 1395 C CA . ILE A 1 179 ? -31.850 0.859 15.691 1.00 50.31 179 ILE A CA 1
ATOM 1396 C C . ILE A 1 179 ? -31.022 1.601 14.645 1.00 50.31 179 ILE A C 1
ATOM 1398 O O . ILE A 1 179 ? -29.800 1.465 14.577 1.00 50.31 179 ILE A O 1
ATOM 1402 N N . SER A 1 180 ? -31.710 2.371 13.804 1.00 50.00 180 SER A N 1
ATOM 1403 C CA . SER A 1 180 ? -31.090 3.211 12.783 1.00 50.00 180 SER A CA 1
ATOM 1404 C C . SER A 1 180 ? -29.943 4.057 13.361 1.00 50.00 180 SER A C 1
ATOM 1406 O O . SER A 1 180 ? -30.140 4.730 14.375 1.00 50.00 180 SER A O 1
ATOM 1408 N N . PRO A 1 181 ? -28.790 4.151 12.670 1.00 49.44 181 PRO A N 1
ATOM 1409 C CA . PRO A 1 181 ? -27.603 4.911 13.088 1.00 49.44 181 PRO A CA 1
ATOM 1410 C C . PRO A 1 181 ? -27.794 6.439 13.035 1.00 49.44 181 PRO A C 1
ATOM 1412 O O . PRO A 1 181 ? -26.836 7.205 13.088 1.00 49.44 181 PRO A O 1
ATOM 1415 N N . ALA A 1 182 ? -29.039 6.914 12.957 1.00 46.41 182 ALA A N 1
ATOM 1416 C CA . ALA A 1 182 ? -29.388 8.329 13.042 1.00 46.41 182 ALA A CA 1
ATOM 1417 C C . ALA A 1 182 ? -29.195 8.911 14.459 1.00 46.41 182 ALA A C 1
ATOM 1419 O O . ALA A 1 182 ? -29.461 10.093 14.685 1.00 46.41 182 ALA A O 1
ATOM 1420 N N . ALA A 1 183 ? -28.733 8.099 15.413 1.00 48.69 183 ALA A N 1
ATOM 1421 C CA . ALA A 1 183 ? -28.452 8.491 16.781 1.00 48.69 183 ALA A CA 1
ATOM 1422 C C . ALA A 1 183 ? -27.289 9.504 16.855 1.00 48.69 183 ALA A C 1
ATOM 1424 O O . ALA A 1 183 ? -26.117 9.167 16.982 1.00 48.69 183 ALA A O 1
ATOM 1425 N N . LEU A 1 184 ? -27.670 10.783 16.787 1.00 54.22 184 LEU A N 1
ATOM 1426 C CA . LEU A 1 184 ? -27.021 11.924 17.435 1.00 54.22 184 LEU A CA 1
ATOM 1427 C C . LEU A 1 184 ? -25.521 12.088 17.138 1.00 54.22 184 LEU A C 1
ATOM 1429 O O . LEU A 1 184 ? -24.675 12.033 18.032 1.00 54.22 184 LEU A O 1
ATOM 1433 N N . VAL A 1 185 ? -25.191 12.442 15.891 1.00 58.50 185 VAL A N 1
ATOM 1434 C CA . VAL A 1 185 ? -23.898 13.071 15.570 1.00 58.50 185 VAL A CA 1
ATOM 1435 C C . VAL A 1 185 ? -23.760 14.343 16.412 1.00 58.50 185 VAL A C 1
ATOM 1437 O O . VAL A 1 185 ? -24.301 15.406 16.087 1.00 58.50 185 VAL A O 1
ATOM 1440 N N . LYS A 1 186 ? -23.044 14.246 17.534 1.00 68.00 186 LYS A N 1
ATOM 1441 C CA . LYS A 1 186 ? -22.817 15.381 18.426 1.00 68.00 186 LYS A CA 1
ATOM 1442 C C . LYS A 1 186 ? -21.889 16.358 17.713 1.00 68.00 186 LYS A C 1
ATOM 1444 O O . LYS A 1 186 ? -20.699 16.091 17.545 1.00 68.00 186 LYS A O 1
ATOM 1449 N N . ARG A 1 187 ? -22.436 17.494 17.267 1.00 69.81 187 ARG A N 1
ATOM 1450 C CA . ARG A 1 187 ? -21.656 18.544 16.597 1.00 69.81 187 ARG A CA 1
ATOM 1451 C C . ARG A 1 187 ? -20.482 18.952 17.490 1.00 69.81 187 ARG A C 1
ATOM 1453 O O . ARG A 1 187 ? -20.660 19.243 18.675 1.00 69.81 187 ARG A O 1
ATOM 1460 N N . LEU A 1 188 ? -19.275 18.968 16.923 1.00 80.75 188 LEU A N 1
ATOM 1461 C CA . LEU A 1 188 ? -18.096 19.450 17.634 1.00 80.75 188 LEU A CA 1
ATOM 1462 C C . LEU A 1 188 ? -18.285 20.922 18.022 1.00 80.75 188 LEU A C 1
ATOM 1464 O O . LEU A 1 188 ? -18.770 21.737 17.241 1.00 80.75 188 LEU A O 1
ATOM 1468 N N . SER A 1 189 ? -17.862 21.273 19.239 1.00 87.38 189 SER A N 1
ATOM 1469 C CA . SER A 1 189 ? -17.777 22.674 19.662 1.00 87.38 189 SER A CA 1
ATOM 1470 C C . SER A 1 189 ? -16.848 23.454 18.727 1.00 87.38 189 SER A C 1
ATOM 1472 O O . SER A 1 189 ? -15.816 22.922 18.309 1.00 87.38 189 SER A O 1
ATOM 1474 N N . ARG A 1 190 ? -17.155 24.735 18.468 1.00 88.06 190 ARG A N 1
ATOM 1475 C CA . ARG A 1 190 ? -16.339 25.624 17.616 1.00 88.06 190 ARG A CA 1
ATOM 1476 C C . ARG A 1 190 ? -14.852 25.609 17.999 1.00 88.06 190 ARG A C 1
ATOM 1478 O O . ARG A 1 190 ? -14.007 25.544 17.117 1.00 88.06 190 ARG A O 1
ATOM 1485 N N . LYS A 1 191 ? -14.524 25.566 19.299 1.00 90.38 191 LYS A N 1
ATOM 1486 C CA . LYS A 1 191 ? -13.128 25.490 19.781 1.00 90.38 191 LYS A CA 1
ATOM 1487 C C . LYS A 1 191 ? -12.427 24.191 19.371 1.00 90.38 191 LYS A C 1
ATOM 1489 O O . LYS A 1 191 ? -11.271 24.217 18.976 1.00 90.38 191 LYS A O 1
ATOM 1494 N N . LYS A 1 192 ? -13.129 23.054 19.441 1.00 88.81 192 LYS A N 1
ATOM 1495 C CA . LYS A 1 192 ? -12.582 21.754 19.014 1.00 88.81 192 LYS A CA 1
ATOM 1496 C C . LYS A 1 192 ? -12.453 21.688 17.493 1.00 88.81 192 LYS A C 1
ATOM 1498 O O . LYS A 1 192 ? -11.484 21.137 16.984 1.00 88.81 192 LYS A O 1
ATOM 1503 N N . MET A 1 193 ? -13.397 22.294 16.776 1.00 89.81 193 MET A N 1
ATOM 1504 C CA . MET A 1 193 ? -13.368 22.383 15.318 1.00 89.81 193 MET A CA 1
ATOM 1505 C C . MET A 1 193 ? -12.139 23.150 14.809 1.00 89.81 193 MET A C 1
ATOM 1507 O O . MET A 1 193 ? -11.541 22.717 13.833 1.00 89.81 193 MET A O 1
ATOM 1511 N N . LEU A 1 194 ? -11.706 24.209 15.507 1.00 92.19 194 LEU A N 1
ATOM 1512 C CA . LEU A 1 194 ? -10.482 24.954 15.174 1.00 92.19 194 LEU A CA 1
ATOM 1513 C C . LEU A 1 194 ? -9.196 24.117 15.250 1.00 92.19 194 LEU A C 1
ATOM 1515 O O . LEU A 1 194 ? -8.204 24.507 14.653 1.00 92.19 194 LEU A O 1
ATOM 1519 N N . VAL A 1 195 ? -9.198 22.983 15.956 1.00 92.19 195 VAL A N 1
ATOM 1520 C CA . VAL A 1 195 ? -8.039 22.076 16.037 1.00 92.19 195 VAL A CA 1
ATOM 1521 C C . VAL A 1 195 ? -8.192 20.907 15.067 1.00 92.19 195 VAL A C 1
ATOM 1523 O O . VAL A 1 195 ? -7.269 20.578 14.326 1.00 92.19 195 VAL A O 1
ATOM 1526 N N . VAL A 1 196 ? -9.376 20.290 15.042 1.00 91.56 196 VAL A N 1
ATOM 1527 C CA . VAL A 1 196 ? -9.646 19.107 14.211 1.00 91.56 196 VAL A CA 1
ATOM 1528 C C . VAL A 1 196 ? -9.616 19.451 12.725 1.00 91.56 196 VAL A C 1
ATOM 1530 O O . VAL A 1 196 ? -9.055 18.692 11.941 1.00 91.56 196 VAL A O 1
ATOM 1533 N N . LEU A 1 197 ? -10.185 20.593 12.326 1.00 92.88 197 LEU A N 1
ATOM 1534 C CA . LEU A 1 197 ? -10.280 20.956 10.916 1.00 92.88 197 LEU A CA 1
ATOM 1535 C C . LEU A 1 197 ? -8.893 21.187 10.287 1.00 92.88 197 LEU A C 1
ATOM 1537 O O . LEU A 1 197 ? -8.622 20.531 9.282 1.00 92.88 197 LEU A O 1
ATOM 1541 N N . PRO A 1 198 ? -7.978 22.001 10.860 1.00 94.81 198 PRO A N 1
ATOM 1542 C CA . PRO A 1 198 ? -6.622 22.122 10.323 1.00 94.81 198 PRO A CA 1
ATOM 1543 C C . PRO A 1 198 ? -5.868 20.794 10.299 1.00 94.81 198 PRO A C 1
ATOM 1545 O O . PRO A 1 198 ? -5.207 20.496 9.313 1.00 94.81 198 PRO A O 1
ATOM 1548 N N . PHE A 1 199 ? -6.005 19.963 11.336 1.00 93.19 199 PHE A N 1
ATOM 1549 C CA . PHE A 1 199 ? -5.381 18.638 11.369 1.00 93.19 199 PHE A CA 1
ATOM 1550 C C . PHE A 1 199 ? -5.853 17.749 10.208 1.00 93.19 199 PHE A C 1
ATOM 1552 O O . PHE A 1 199 ? -5.033 17.180 9.487 1.00 93.19 199 PHE A O 1
ATOM 1559 N N . CYS A 1 200 ? -7.167 17.675 9.973 1.00 92.31 200 CYS A N 1
ATOM 1560 C CA . CYS A 1 200 ? -7.732 16.938 8.844 1.00 92.31 200 CYS A CA 1
ATOM 1561 C C . CYS A 1 200 ? -7.291 17.526 7.500 1.00 92.31 200 CYS A C 1
ATOM 1563 O O . CYS A 1 200 ? -6.928 16.767 6.605 1.00 92.31 200 CYS A O 1
ATOM 1565 N N . ILE A 1 201 ? -7.283 18.855 7.363 1.00 93.69 201 ILE A N 1
ATOM 1566 C CA . ILE A 1 201 ? -6.819 19.537 6.149 1.00 93.69 201 ILE A CA 1
ATOM 1567 C C . ILE A 1 201 ? -5.357 19.185 5.871 1.00 93.69 201 ILE A C 1
ATOM 1569 O O . ILE A 1 201 ? -5.042 18.794 4.754 1.00 93.69 201 ILE A O 1
ATOM 1573 N N . ILE A 1 202 ? -4.477 19.247 6.873 1.00 93.19 202 ILE A N 1
ATOM 1574 C CA . ILE A 1 202 ? -3.055 18.908 6.725 1.00 93.19 202 ILE A CA 1
ATOM 1575 C C . ILE A 1 202 ? -2.889 17.457 6.268 1.00 93.19 202 ILE A C 1
ATOM 1577 O O . ILE A 1 202 ? -2.162 17.203 5.310 1.00 93.19 202 ILE A O 1
ATOM 1581 N N . ILE A 1 203 ? -3.591 16.508 6.896 1.00 91.44 203 ILE A N 1
ATOM 1582 C CA . ILE A 1 203 ? -3.534 15.095 6.492 1.00 91.44 203 ILE A CA 1
ATOM 1583 C C . ILE A 1 203 ? -4.005 14.921 5.050 1.00 91.44 203 ILE A C 1
ATOM 1585 O O . ILE A 1 203 ? -3.354 14.220 4.278 1.00 91.44 203 ILE A O 1
ATOM 1589 N N . VAL A 1 204 ? -5.113 15.561 4.671 1.00 90.75 204 VAL A N 1
ATOM 1590 C CA . VAL A 1 204 ? -5.647 15.487 3.307 1.00 90.75 204 VAL A CA 1
ATOM 1591 C C . VAL A 1 204 ? -4.668 16.097 2.307 1.00 90.75 204 VAL A C 1
ATOM 1593 O O . VAL A 1 204 ? -4.386 15.465 1.294 1.00 90.75 204 VAL A O 1
ATOM 1596 N N . LEU A 1 205 ? -4.094 17.265 2.598 1.00 91.38 205 LEU A N 1
ATOM 1597 C CA . LEU A 1 205 ? -3.104 17.911 1.735 1.00 91.38 205 LEU A CA 1
ATOM 1598 C C . LEU A 1 205 ? -1.875 17.021 1.541 1.00 91.38 205 LEU A C 1
ATOM 1600 O O . LEU A 1 205 ? -1.516 16.732 0.402 1.00 91.38 205 LEU A O 1
ATOM 1604 N N . ILE A 1 206 ? -1.293 16.503 2.628 1.00 91.06 206 ILE A N 1
ATOM 1605 C CA . ILE A 1 206 ? -0.162 15.563 2.567 1.00 91.06 206 ILE A CA 1
ATOM 1606 C C . ILE A 1 206 ? -0.548 14.319 1.758 1.00 91.06 206 ILE A C 1
ATOM 1608 O O . ILE A 1 206 ? 0.198 13.877 0.890 1.00 91.06 206 ILE A O 1
ATOM 1612 N N . SER A 1 207 ? -1.744 13.782 1.980 1.00 90.25 207 SER A N 1
ATOM 1613 C CA . SER A 1 207 ? -2.268 12.615 1.271 1.00 90.25 207 SER A CA 1
ATOM 1614 C C . SER A 1 207 ? -2.510 12.857 -0.227 1.00 90.25 207 SER A C 1
ATOM 1616 O O . SER A 1 207 ? -2.533 11.891 -0.996 1.00 90.25 207 SER A O 1
ATOM 1618 N N . LEU A 1 208 ? -2.711 14.105 -0.652 1.00 91.25 208 LEU A N 1
ATOM 1619 C CA . LEU A 1 208 ? -2.883 14.487 -2.055 1.00 91.25 208 LEU A CA 1
ATOM 1620 C C . LEU A 1 208 ? -1.546 14.718 -2.768 1.00 91.25 208 LEU A C 1
ATOM 1622 O O . LEU A 1 208 ? -1.488 14.521 -3.980 1.00 91.25 208 LEU A O 1
ATOM 1626 N N . THR A 1 209 ? -0.470 15.037 -2.041 1.00 91.94 209 THR A N 1
ATOM 1627 C CA . THR A 1 209 ? 0.859 15.290 -2.632 1.00 91.94 209 THR A CA 1
ATOM 1628 C C . THR A 1 209 ? 1.359 14.215 -3.609 1.00 91.94 209 THR A C 1
ATOM 1630 O O . THR A 1 209 ? 1.781 14.616 -4.693 1.00 91.94 209 THR A O 1
ATOM 1633 N N . PRO A 1 210 ? 1.268 12.884 -3.361 1.00 92.00 210 PRO A N 1
ATOM 1634 C CA . PRO A 1 210 ? 1.713 11.906 -4.358 1.00 92.00 210 PRO A CA 1
ATOM 1635 C C . PRO A 1 210 ? 0.921 12.009 -5.667 1.00 92.00 210 PRO A C 1
ATOM 1637 O O . PRO A 1 210 ? 1.502 11.919 -6.743 1.00 92.00 210 PRO A O 1
ATOM 1640 N N . HIS A 1 211 ? -0.390 12.257 -5.583 1.00 91.62 211 HIS A N 1
ATOM 1641 C CA . HIS A 1 211 ? -1.273 12.375 -6.745 1.00 91.62 211 HIS A CA 1
ATOM 1642 C C . HIS A 1 211 ? -0.937 13.631 -7.548 1.00 91.62 211 HIS A C 1
ATOM 1644 O O . HIS A 1 211 ? -0.820 13.568 -8.768 1.00 91.62 211 HIS A O 1
ATOM 1650 N N . MET A 1 212 ? -0.734 14.757 -6.858 1.00 92.38 212 MET A N 1
ATOM 1651 C CA . MET A 1 212 ? -0.328 16.013 -7.488 1.00 92.38 212 MET A CA 1
ATOM 1652 C C . MET A 1 212 ? 1.051 15.894 -8.141 1.00 92.38 212 MET A C 1
ATOM 1654 O O . MET A 1 212 ? 1.222 16.342 -9.269 1.00 92.38 212 MET A O 1
ATOM 1658 N N . GLY A 1 213 ? 2.012 15.255 -7.466 1.00 92.31 213 GLY A N 1
ATOM 1659 C CA . GLY A 1 213 ? 3.367 15.058 -7.981 1.00 92.31 213 GLY A CA 1
ATOM 1660 C C . GLY A 1 213 ? 3.375 14.225 -9.255 1.00 92.31 213 GLY A C 1
ATOM 1661 O O . GLY A 1 213 ? 3.937 14.651 -10.255 1.00 92.31 213 GLY A O 1
ATOM 1662 N N . ILE A 1 214 ? 2.678 13.087 -9.260 1.00 92.25 214 ILE A N 1
ATOM 1663 C CA . ILE A 1 214 ? 2.564 12.236 -10.455 1.00 92.25 214 ILE A CA 1
ATOM 1664 C C . ILE A 1 214 ? 1.828 12.966 -11.580 1.00 92.25 214 ILE A C 1
ATOM 1666 O O . ILE A 1 214 ? 2.269 12.920 -12.725 1.00 92.25 214 ILE A O 1
ATOM 1670 N N . LEU A 1 215 ? 0.721 13.646 -11.266 1.00 93.12 215 LEU A N 1
ATOM 1671 C CA . LEU A 1 215 ? -0.068 14.362 -12.264 1.00 93.12 215 LEU A CA 1
ATOM 1672 C C . LEU A 1 215 ? 0.768 15.446 -12.947 1.00 93.12 215 LEU A C 1
ATOM 1674 O O . LEU A 1 215 ? 0.849 15.467 -14.170 1.00 93.12 215 LEU A O 1
ATOM 1678 N N . LEU A 1 216 ? 1.433 16.307 -12.178 1.00 93.94 216 LEU A N 1
ATOM 1679 C CA . LEU A 1 216 ? 2.279 17.367 -12.728 1.00 93.94 216 LEU A CA 1
ATOM 1680 C C . LEU A 1 216 ? 3.493 16.793 -13.469 1.00 93.94 216 LEU A C 1
ATOM 1682 O O . LEU A 1 216 ? 3.804 17.245 -14.569 1.00 93.94 216 LEU A O 1
ATOM 1686 N N . ALA A 1 217 ? 4.127 15.749 -12.927 1.00 92.25 217 ALA A N 1
ATOM 1687 C CA . ALA A 1 217 ? 5.250 15.079 -13.577 1.00 92.25 217 ALA A CA 1
ATOM 1688 C C . ALA A 1 217 ? 4.857 14.423 -14.908 1.00 92.25 217 ALA A C 1
ATOM 1690 O O . ALA A 1 217 ? 5.667 14.403 -15.827 1.00 92.25 217 ALA A O 1
ATOM 1691 N N . SER A 1 218 ? 3.613 13.951 -15.052 1.00 93.88 218 SER A N 1
ATOM 1692 C CA . SER A 1 218 ? 3.126 13.357 -16.306 1.00 93.88 218 SER A CA 1
ATOM 1693 C C . SER A 1 218 ? 3.075 14.347 -17.474 1.00 93.88 218 SER A C 1
ATOM 1695 O O . SER A 1 218 ? 3.138 13.926 -18.626 1.00 93.88 218 SER A O 1
ATOM 1697 N N . PHE A 1 219 ? 2.984 15.649 -17.185 1.00 95.19 219 PHE A N 1
ATOM 1698 C CA . PHE A 1 219 ? 3.082 16.708 -18.187 1.00 95.19 219 PHE A CA 1
ATOM 1699 C C . PHE A 1 219 ? 4.472 17.347 -18.219 1.00 95.19 219 PHE A C 1
ATOM 1701 O O . PHE A 1 219 ? 4.815 17.987 -19.202 1.00 95.19 219 PHE A O 1
ATOM 1708 N N . GLY A 1 220 ? 5.283 17.206 -17.171 1.00 92.12 220 GLY A N 1
ATOM 1709 C CA . GLY A 1 220 ? 6.609 17.810 -17.094 1.00 92.12 220 GLY A CA 1
ATOM 1710 C C . GLY A 1 220 ? 7.632 17.112 -17.994 1.00 92.12 220 GLY A C 1
ATOM 1711 O O . GLY A 1 220 ? 7.839 15.902 -17.902 1.00 92.12 220 GLY A O 1
ATOM 1712 N N . LYS A 1 221 ? 8.333 17.874 -18.838 1.00 89.69 221 LYS A N 1
ATOM 1713 C CA . LYS A 1 221 ? 9.496 17.363 -19.584 1.00 89.69 221 LYS A CA 1
ATOM 1714 C C . LYS A 1 221 ? 10.752 17.355 -18.713 1.00 89.69 221 LYS A C 1
ATOM 1716 O O . LYS A 1 221 ? 11.500 16.383 -18.716 1.00 89.69 221 LYS A O 1
ATOM 1721 N N . VAL A 1 222 ? 10.957 18.429 -17.951 1.00 86.81 222 VAL A N 1
ATOM 1722 C CA . VAL A 1 222 ? 12.025 18.562 -16.954 1.00 86.81 222 VAL A CA 1
ATOM 1723 C C . VAL A 1 222 ? 11.423 19.164 -15.692 1.00 86.81 222 VAL A C 1
ATOM 1725 O O . VAL A 1 222 ? 10.777 20.211 -15.739 1.00 86.81 222 VAL A O 1
ATOM 1728 N N . TRP A 1 223 ? 11.625 18.487 -14.563 1.00 89.38 223 TRP A N 1
ATOM 1729 C CA . TRP A 1 223 ? 11.231 18.991 -13.254 1.00 89.38 223 TRP A CA 1
ATOM 1730 C C . TRP A 1 223 ? 12.303 18.647 -12.223 1.00 89.38 223 TRP A C 1
ATOM 1732 O O . TRP A 1 223 ? 12.395 17.516 -11.744 1.00 89.38 223 TRP A O 1
ATOM 1742 N N . SER A 1 224 ? 13.154 19.628 -11.936 1.00 85.69 224 SER A N 1
ATOM 1743 C CA . SER A 1 224 ? 14.268 19.515 -11.000 1.00 85.69 224 SER A CA 1
ATOM 1744 C C . SER A 1 224 ? 14.583 20.899 -10.446 1.00 85.69 224 SER A C 1
ATOM 1746 O O . SER A 1 224 ? 14.655 21.844 -11.219 1.00 85.69 224 SER A O 1
ATOM 1748 N N . MET A 1 225 ? 14.807 21.016 -9.133 1.00 87.31 225 MET A N 1
ATOM 1749 C CA . MET A 1 225 ? 15.178 22.281 -8.467 1.00 87.31 225 MET A CA 1
ATOM 1750 C C . MET A 1 225 ? 14.165 23.429 -8.616 1.00 87.31 225 MET A C 1
ATOM 1752 O O . MET A 1 225 ? 14.509 24.582 -8.386 1.00 87.31 225 MET A O 1
ATOM 1756 N N . THR A 1 226 ? 12.919 23.134 -8.974 1.00 90.88 226 THR A N 1
ATOM 1757 C CA . THR A 1 226 ? 11.875 24.134 -9.216 1.00 90.88 226 THR A CA 1
ATOM 1758 C C . THR A 1 226 ? 10.560 23.738 -8.558 1.00 90.88 226 THR A C 1
ATOM 1760 O O . THR A 1 226 ? 10.266 22.556 -8.359 1.00 90.88 226 THR A O 1
ATOM 1763 N N . TYR A 1 227 ? 9.740 24.737 -8.220 1.00 91.44 227 TYR A N 1
ATOM 1764 C CA . TYR A 1 227 ? 8.436 24.519 -7.586 1.00 91.44 227 TYR A CA 1
ATOM 1765 C C . TYR A 1 227 ? 7.444 23.758 -8.476 1.00 91.44 227 TYR A C 1
ATOM 1767 O O . TYR A 1 227 ? 6.609 23.009 -7.977 1.00 91.44 227 TYR A O 1
ATOM 1775 N N . LEU A 1 228 ? 7.535 23.939 -9.792 1.00 92.81 228 LEU A N 1
ATOM 1776 C CA . LEU A 1 228 ? 6.687 23.310 -10.802 1.00 92.81 228 LEU A CA 1
ATOM 1777 C C . LEU A 1 228 ? 7.548 22.922 -12.012 1.00 92.81 228 LEU A C 1
ATOM 1779 O O . LEU A 1 228 ? 8.636 23.481 -12.166 1.00 92.81 228 LEU A O 1
ATOM 1783 N N . PRO A 1 229 ? 7.075 22.013 -12.885 1.00 92.31 229 PRO A N 1
ATOM 1784 C CA . PRO A 1 229 ? 7.769 21.706 -14.130 1.00 92.31 229 PRO A CA 1
ATOM 1785 C C . PRO A 1 229 ? 8.056 22.969 -14.951 1.00 92.31 229 PRO A C 1
ATOM 1787 O O . PRO A 1 229 ? 7.167 23.795 -15.161 1.00 92.31 229 PRO A O 1
ATOM 1790 N N . GLU A 1 230 ? 9.288 23.097 -15.445 1.00 90.50 230 GLU A N 1
ATOM 1791 C CA . GLU A 1 230 ? 9.710 24.257 -16.246 1.00 90.50 230 GLU A CA 1
ATOM 1792 C C . GLU A 1 230 ? 9.101 24.230 -17.648 1.00 90.50 230 GLU A C 1
ATOM 1794 O O . GLU A 1 230 ? 8.816 25.262 -18.251 1.00 90.50 230 GLU A O 1
ATOM 1799 N N . THR A 1 231 ? 8.914 23.025 -18.181 1.00 92.88 231 THR A N 1
ATOM 1800 C CA . THR A 1 231 ? 8.400 22.792 -19.528 1.00 92.88 231 THR A CA 1
ATOM 1801 C C . THR A 1 231 ? 7.379 21.669 -19.514 1.00 92.88 231 THR A C 1
ATOM 1803 O O . THR A 1 231 ? 7.574 20.642 -18.857 1.00 92.88 231 THR A O 1
ATOM 1806 N N . TYR A 1 232 ? 6.298 21.868 -20.268 1.00 94.81 232 TYR A N 1
ATOM 1807 C CA . TYR A 1 232 ? 5.191 20.926 -20.375 1.00 94.81 232 TYR A CA 1
ATOM 1808 C C . TYR A 1 232 ? 5.191 20.236 -21.744 1.00 94.81 232 TYR A C 1
ATOM 1810 O O . TYR A 1 232 ? 5.498 20.856 -22.761 1.00 94.81 232 TYR A O 1
ATOM 1818 N N . THR A 1 233 ? 4.851 18.952 -21.773 1.00 95.81 233 THR A N 1
ATOM 1819 C CA . THR A 1 233 ? 4.753 18.130 -22.978 1.00 95.81 233 THR A CA 1
ATOM 1820 C C . THR A 1 233 ? 3.650 17.077 -22.843 1.00 95.81 233 THR A C 1
ATOM 1822 O O . THR A 1 233 ? 3.281 16.673 -21.741 1.00 95.81 233 THR A O 1
ATOM 1825 N N . LEU A 1 234 ? 3.137 16.616 -23.984 1.00 95.69 234 LEU A N 1
ATOM 1826 C CA . LEU A 1 234 ? 2.257 15.449 -24.100 1.00 95.69 234 LEU A CA 1
ATOM 1827 C C . LEU A 1 234 ? 2.983 14.228 -24.686 1.00 95.69 234 LEU A C 1
ATOM 1829 O O . LEU A 1 234 ? 2.365 13.182 -24.891 1.00 95.69 234 LEU A O 1
ATOM 1833 N N . ASP A 1 235 ? 4.293 14.336 -24.925 1.00 94.69 235 ASP A N 1
ATOM 1834 C CA . ASP A 1 235 ? 5.100 13.274 -25.532 1.00 94.69 235 ASP A CA 1
ATOM 1835 C C . ASP A 1 235 ? 5.044 11.977 -24.719 1.00 94.69 2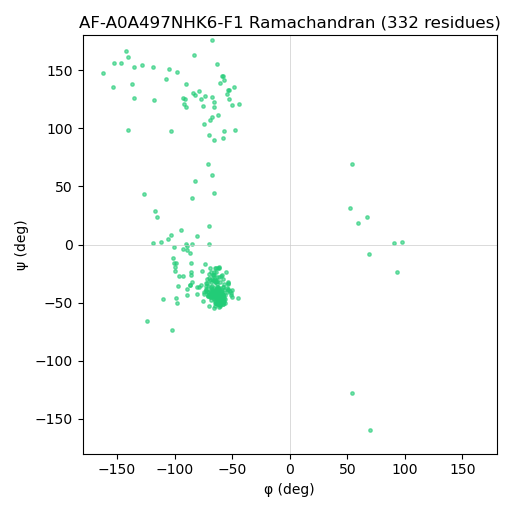35 ASP A C 1
ATOM 1837 O O . ASP A 1 235 ? 4.959 10.906 -25.308 1.00 94.69 235 ASP A O 1
ATOM 1841 N N . HIS A 1 236 ? 4.994 12.058 -23.382 1.00 93.62 236 HIS A N 1
ATOM 1842 C CA . HIS A 1 236 ? 4.864 10.886 -22.502 1.00 93.62 236 HIS A CA 1
ATOM 1843 C C . HIS A 1 236 ? 3.592 10.075 -22.792 1.00 93.62 236 HIS A C 1
ATOM 1845 O O . HIS A 1 236 ? 3.623 8.846 -22.816 1.00 93.62 236 HIS A O 1
ATOM 1851 N N . TYR A 1 237 ? 2.473 10.753 -23.061 1.00 94.94 237 TYR A N 1
ATOM 1852 C CA . TYR A 1 237 ? 1.210 10.099 -23.408 1.00 94.94 237 TYR A CA 1
ATOM 1853 C C . TYR A 1 237 ? 1.255 9.509 -24.818 1.00 94.94 237 TYR A C 1
ATOM 1855 O O . TYR A 1 237 ? 0.774 8.398 -25.028 1.00 94.94 237 TYR A O 1
ATOM 1863 N N . SER A 1 238 ? 1.865 10.216 -25.773 1.00 94.81 238 SER A N 1
ATOM 1864 C CA . SER A 1 238 ? 2.097 9.703 -27.132 1.00 94.81 238 SER A CA 1
ATOM 1865 C C . SER A 1 238 ? 2.993 8.456 -27.118 1.00 94.81 238 SER A C 1
ATOM 1867 O O . SER A 1 238 ? 2.694 7.458 -27.775 1.00 94.81 238 SER A O 1
ATOM 1869 N N . GLU A 1 239 ? 4.047 8.461 -26.301 1.00 94.00 239 GLU A N 1
ATOM 1870 C CA . GLU A 1 239 ? 4.957 7.331 -26.122 1.00 94.00 239 GLU A CA 1
ATOM 1871 C C . GLU A 1 239 ? 4.216 6.092 -25.605 1.00 94.00 239 GLU A C 1
ATOM 1873 O O . GLU A 1 239 ? 4.358 5.004 -26.163 1.00 94.00 239 GLU A O 1
ATOM 1878 N N . VAL A 1 240 ? 3.361 6.251 -24.594 1.00 93.19 240 VAL A N 1
ATOM 1879 C CA . VAL A 1 240 ? 2.604 5.138 -24.001 1.00 93.19 240 VAL A CA 1
ATOM 1880 C C . VAL A 1 240 ? 1.456 4.663 -24.902 1.00 93.19 240 VAL A C 1
ATOM 1882 O O . VAL A 1 240 ? 1.246 3.459 -25.043 1.00 93.19 240 VAL A O 1
ATOM 1885 N N . LEU A 1 241 ? 0.699 5.580 -25.509 1.00 94.69 241 LEU A N 1
ATOM 1886 C CA . LEU A 1 241 ? -0.520 5.241 -26.254 1.00 94.69 241 LEU A CA 1
ATOM 1887 C C . LEU A 1 241 ? -0.255 4.827 -27.703 1.00 94.69 241 LEU A C 1
ATOM 1889 O O . LEU A 1 241 ? -0.998 4.008 -28.238 1.00 94.69 241 LEU A O 1
ATOM 1893 N N . ILE A 1 242 ? 0.770 5.394 -28.342 1.00 95.38 242 ILE A N 1
ATOM 1894 C CA . ILE A 1 242 ? 1.016 5.220 -29.780 1.00 95.38 242 ILE A CA 1
ATOM 1895 C C . ILE A 1 242 ? 2.259 4.369 -30.022 1.00 95.38 242 ILE A C 1
ATOM 1897 O O . ILE A 1 242 ? 2.215 3.443 -30.829 1.00 95.38 242 ILE A O 1
ATOM 1901 N N . ARG A 1 243 ? 3.370 4.654 -29.331 1.00 94.69 243 ARG A N 1
ATOM 1902 C CA . ARG A 1 243 ? 4.658 3.988 -29.604 1.00 94.69 243 ARG A CA 1
ATOM 1903 C C . ARG A 1 243 ? 4.831 2.678 -28.849 1.00 94.69 243 ARG A C 1
ATOM 1905 O O . ARG A 1 243 ? 5.401 1.734 -29.388 1.00 94.69 243 ARG A O 1
ATOM 1912 N N . THR A 1 244 ? 4.306 2.596 -27.629 1.00 95.50 244 THR A N 1
ATOM 1913 C CA . THR A 1 244 ? 4.424 1.412 -26.767 1.00 95.50 244 THR A CA 1
ATOM 1914 C C . THR A 1 244 ? 3.078 0.880 -26.239 1.00 95.50 244 THR A C 1
ATOM 1916 O O . THR A 1 244 ? 2.991 0.454 -25.081 1.00 95.50 244 THR A O 1
ATOM 1919 N N . PRO A 1 245 ? 2.019 0.784 -27.078 1.00 94.38 245 PRO A N 1
ATOM 1920 C CA . PRO A 1 245 ? 0.693 0.340 -26.633 1.00 94.38 245 PRO A CA 1
ATOM 1921 C C . PRO A 1 245 ? 0.703 -1.093 -26.085 1.00 94.38 245 PRO A C 1
ATOM 1923 O O . PRO A 1 245 ? -0.174 -1.469 -25.303 1.00 94.38 245 PRO A O 1
ATOM 1926 N N . GLN A 1 246 ? 1.721 -1.883 -26.447 1.00 94.44 246 GLN A N 1
ATOM 1927 C CA . GLN A 1 246 ? 1.917 -3.249 -25.979 1.00 94.44 246 GLN A CA 1
ATOM 1928 C C . GLN A 1 246 ? 1.921 -3.357 -24.446 1.00 94.44 246 GLN A C 1
ATOM 1930 O O . GLN A 1 246 ? 1.442 -4.356 -23.917 1.00 94.44 246 GLN A O 1
ATOM 1935 N N . PHE A 1 247 ? 2.415 -2.358 -23.701 1.00 91.81 247 PHE A N 1
ATOM 1936 C CA . PHE A 1 247 ? 2.409 -2.416 -22.232 1.00 91.81 247 PHE A CA 1
ATOM 1937 C C . PHE A 1 247 ? 0.993 -2.360 -21.651 1.00 91.81 247 PHE A C 1
ATOM 1939 O O . PHE A 1 247 ? 0.674 -3.110 -20.721 1.00 91.81 247 PHE A O 1
ATOM 1946 N N . ILE A 1 248 ? 0.129 -1.520 -22.229 1.00 93.56 248 ILE A N 1
ATOM 1947 C CA . ILE A 1 248 ? -1.285 -1.440 -21.850 1.00 93.56 248 ILE A CA 1
ATOM 1948 C C . ILE A 1 248 ? -1.994 -2.723 -22.277 1.00 93.56 248 ILE A C 1
ATOM 1950 O O . ILE A 1 248 ? -2.684 -3.338 -21.466 1.00 93.56 248 ILE A O 1
ATOM 1954 N N . GLN A 1 249 ? -1.781 -3.164 -23.519 1.00 94.44 249 GLN A N 1
ATOM 1955 C CA . GLN A 1 249 ? -2.408 -4.371 -24.060 1.00 94.44 249 GLN A CA 1
ATOM 1956 C C . GLN A 1 249 ? -2.039 -5.621 -23.254 1.00 94.44 249 GLN A C 1
ATOM 1958 O O . GLN A 1 249 ? -2.931 -6.362 -22.857 1.00 94.44 249 GLN A O 1
ATOM 1963 N N . ASN A 1 250 ? -0.756 -5.820 -22.935 1.00 93.00 250 ASN A N 1
ATOM 1964 C CA . ASN A 1 250 ? -0.291 -6.927 -22.098 1.00 93.00 250 ASN A CA 1
ATOM 1965 C C . ASN A 1 250 ? -0.928 -6.884 -20.710 1.00 93.00 250 ASN A C 1
ATOM 1967 O O . ASN A 1 250 ? -1.451 -7.892 -20.243 1.00 93.00 250 ASN A O 1
ATOM 1971 N N . THR A 1 251 ? -0.924 -5.715 -20.061 1.00 92.06 251 THR A N 1
ATOM 1972 C CA . THR A 1 251 ? -1.548 -5.550 -18.742 1.00 92.06 251 THR A CA 1
ATOM 1973 C C . THR A 1 251 ? -3.027 -5.919 -18.781 1.00 92.06 251 THR A C 1
ATOM 1975 O O . THR A 1 251 ? -3.479 -6.718 -17.960 1.00 92.06 251 THR A O 1
ATOM 1978 N N . LEU A 1 252 ? -3.778 -5.384 -19.749 1.00 94.62 252 LEU A N 1
ATOM 1979 C CA . LEU A 1 252 ? -5.209 -5.652 -19.890 1.00 94.62 252 LEU A CA 1
ATOM 1980 C C . LEU A 1 252 ? -5.477 -7.121 -20.215 1.00 94.62 252 LEU A C 1
ATOM 1982 O O . LEU A 1 252 ? -6.357 -7.720 -19.599 1.00 94.62 252 LEU A O 1
ATOM 1986 N N . LEU A 1 253 ? -4.703 -7.716 -21.124 1.00 94.50 253 LEU A N 1
ATOM 1987 C CA . LEU A 1 253 ? -4.828 -9.118 -21.512 1.00 94.50 253 LEU A CA 1
ATOM 1988 C C . LEU A 1 253 ? -4.591 -10.043 -20.314 1.00 94.50 253 LEU A C 1
ATOM 1990 O O . LEU A 1 253 ? -5.448 -10.865 -19.990 1.00 94.50 253 LEU A O 1
ATOM 1994 N N . TYR A 1 254 ? -3.463 -9.888 -19.618 1.00 93.69 254 TYR A N 1
ATOM 1995 C CA . TYR A 1 254 ? -3.108 -10.761 -18.498 1.00 93.69 254 TYR A CA 1
ATOM 1996 C C . TYR A 1 254 ? -4.066 -10.593 -17.316 1.00 93.69 254 TYR A C 1
ATOM 1998 O O . TYR A 1 254 ? -4.466 -11.593 -16.717 1.00 93.69 254 TYR A O 1
ATOM 2006 N N . CYS A 1 255 ? -4.485 -9.360 -17.007 1.00 93.00 255 CYS A N 1
ATOM 2007 C CA . CYS A 1 255 ? -5.484 -9.114 -15.965 1.00 93.00 255 CYS A CA 1
ATOM 2008 C C . CYS A 1 255 ? -6.844 -9.717 -16.328 1.00 93.00 255 CYS A C 1
ATOM 2010 O O . CYS A 1 255 ? -7.479 -10.308 -15.463 1.00 93.00 255 CYS A O 1
ATOM 2012 N N . SER A 1 256 ? -7.277 -9.605 -17.588 1.00 95.06 256 SER A N 1
ATOM 2013 C CA . SER A 1 256 ? -8.573 -10.138 -18.030 1.00 95.06 256 SER A CA 1
ATOM 2014 C C . SER A 1 256 ? -8.601 -11.662 -17.980 1.00 95.06 256 SER A C 1
ATOM 2016 O O . SER A 1 256 ? -9.558 -12.234 -17.467 1.00 95.06 256 SER A O 1
ATOM 2018 N N . ILE A 1 257 ? -7.534 -12.319 -18.450 1.00 95.19 257 ILE A N 1
ATOM 2019 C CA . ILE A 1 257 ? -7.397 -13.778 -18.356 1.00 95.19 257 ILE A CA 1
ATOM 2020 C C . ILE A 1 257 ? -7.468 -14.205 -16.889 1.00 95.19 257 ILE A C 1
ATOM 2022 O O . ILE A 1 257 ? -8.292 -15.047 -16.545 1.00 95.19 257 ILE A O 1
ATOM 2026 N N . SER A 1 258 ? -6.662 -13.581 -16.024 1.00 94.19 258 SER A N 1
ATOM 2027 C CA . SER A 1 258 ? -6.633 -13.914 -14.594 1.00 94.19 258 SER A CA 1
ATOM 2028 C C . SER A 1 258 ? -8.010 -13.736 -13.956 1.00 94.19 258 SER A C 1
ATOM 2030 O O . SER A 1 258 ? -8.533 -14.673 -13.370 1.00 94.19 258 SER A O 1
ATOM 2032 N N . ALA A 1 259 ? -8.658 -12.588 -14.183 1.00 94.38 259 ALA A N 1
ATOM 2033 C CA . ALA A 1 259 ? -9.967 -12.280 -13.618 1.00 94.38 259 ALA A CA 1
ATOM 2034 C C . ALA A 1 259 ? -11.054 -13.285 -14.028 1.00 94.38 259 ALA A C 1
ATOM 2036 O O . ALA A 1 259 ? -11.871 -13.673 -13.195 1.00 94.38 259 ALA A O 1
ATOM 2037 N N . VAL A 1 260 ? -11.074 -13.730 -15.289 1.00 95.62 260 VAL A N 1
ATOM 2038 C CA . VAL A 1 260 ? -12.039 -14.743 -15.747 1.00 95.62 260 VAL A CA 1
ATOM 2039 C C . VAL A 1 260 ? -11.837 -16.058 -14.995 1.00 95.62 260 VAL A C 1
ATOM 2041 O O . VAL A 1 260 ? -12.804 -16.631 -14.491 1.00 95.62 260 VAL A O 1
ATOM 2044 N N . PHE A 1 261 ? -10.594 -16.527 -14.879 1.00 94.31 261 PHE A N 1
ATOM 2045 C CA . PHE A 1 261 ? -10.308 -17.765 -14.158 1.00 94.31 261 PHE A CA 1
ATOM 2046 C C . PHE A 1 261 ? -10.544 -17.641 -12.649 1.00 94.31 261 PHE A C 1
ATOM 2048 O O . PHE A 1 261 ? -11.087 -18.575 -12.061 1.00 94.31 261 PHE A O 1
ATOM 2055 N N . ASP A 1 262 ? -10.216 -16.503 -12.038 1.00 93.06 262 ASP A N 1
ATOM 2056 C CA . ASP A 1 262 ? -10.439 -16.246 -10.611 1.00 93.06 262 ASP A CA 1
ATOM 2057 C C . ASP A 1 262 ? -11.931 -16.251 -10.273 1.00 93.06 262 ASP A C 1
ATOM 2059 O O . ASP A 1 262 ? -12.338 -16.837 -9.272 1.00 93.06 262 ASP A O 1
ATOM 2063 N N . VAL A 1 263 ? -12.780 -15.676 -11.135 1.00 94.94 263 VAL A N 1
ATOM 2064 C CA . VAL A 1 263 ? -14.240 -15.731 -10.959 1.00 94.94 263 VAL A CA 1
ATOM 2065 C C . VAL A 1 263 ? -14.743 -17.170 -11.029 1.00 94.94 263 VAL A C 1
ATOM 2067 O O . VAL A 1 263 ? -15.536 -17.581 -10.182 1.00 94.94 263 VAL A O 1
ATOM 2070 N N . ILE A 1 264 ? -14.279 -17.954 -12.005 1.00 95.81 264 ILE A N 1
ATOM 2071 C CA . ILE A 1 264 ? -14.710 -19.347 -12.176 1.00 95.81 264 ILE A CA 1
ATOM 2072 C C . ILE A 1 264 ? -14.248 -20.204 -10.990 1.00 95.81 264 ILE A C 1
ATOM 2074 O O . ILE A 1 264 ? -15.068 -20.854 -10.337 1.00 95.81 264 ILE A O 1
ATOM 2078 N N . LEU A 1 265 ? -12.950 -20.198 -10.682 1.00 93.12 265 LEU A N 1
ATOM 2079 C CA . LEU A 1 265 ? -12.371 -20.992 -9.597 1.00 93.12 265 LEU A CA 1
ATOM 2080 C C . LEU A 1 265 ? -12.882 -20.531 -8.232 1.00 93.12 265 LEU A C 1
ATOM 2082 O O . LEU A 1 265 ? -13.282 -21.362 -7.417 1.00 93.12 265 LEU A O 1
ATOM 2086 N N . GLY A 1 266 ? -12.937 -19.220 -8.004 1.00 92.62 266 GLY A N 1
ATOM 2087 C CA . GLY A 1 266 ? -13.458 -18.624 -6.780 1.00 92.62 266 GLY A CA 1
ATOM 2088 C C . GLY A 1 266 ? -14.921 -18.988 -6.540 1.00 92.62 266 GLY A C 1
ATOM 2089 O O . GLY A 1 266 ? -15.268 -19.392 -5.431 1.00 92.62 266 GLY A O 1
ATOM 2090 N N . ALA A 1 267 ? -15.772 -18.944 -7.572 1.00 95.00 267 ALA A N 1
ATOM 2091 C CA . ALA A 1 267 ? -17.171 -19.360 -7.460 1.00 95.00 267 ALA A CA 1
ATOM 2092 C C . ALA A 1 267 ? -17.308 -20.852 -7.120 1.00 95.00 267 ALA A C 1
ATOM 2094 O O . ALA A 1 267 ? -18.122 -21.213 -6.267 1.00 95.00 267 ALA A O 1
ATOM 2095 N N . ILE A 1 268 ? -16.493 -21.716 -7.735 1.00 95.00 268 ILE A N 1
ATOM 2096 C CA . ILE A 1 268 ? -16.483 -23.158 -7.447 1.00 95.00 268 ILE A CA 1
ATOM 2097 C C . ILE A 1 268 ? -16.043 -23.414 -6.001 1.00 95.00 268 ILE A C 1
ATOM 2099 O O . ILE A 1 268 ? -16.740 -24.114 -5.263 1.00 95.00 268 ILE A O 1
ATOM 2103 N N . ILE A 1 269 ? -14.920 -22.830 -5.572 1.00 92.88 269 ILE A N 1
ATOM 2104 C CA . ILE A 1 269 ? -14.388 -22.994 -4.211 1.00 92.88 269 ILE A CA 1
ATOM 2105 C C . ILE A 1 269 ? -15.396 -22.470 -3.185 1.00 92.88 269 ILE A C 1
ATOM 2107 O O . ILE A 1 269 ? -15.725 -23.182 -2.235 1.00 92.88 269 ILE A O 1
ATOM 2111 N N . ALA A 1 270 ? -15.956 -21.277 -3.400 1.00 93.19 270 ALA A N 1
ATOM 2112 C CA . ALA A 1 270 ? -16.967 -20.700 -2.519 1.00 93.19 270 ALA A CA 1
ATOM 2113 C C . ALA A 1 270 ? -18.226 -21.578 -2.444 1.00 93.19 270 ALA A C 1
ATOM 2115 O O . ALA A 1 270 ? -18.732 -21.842 -1.350 1.00 93.19 270 ALA A O 1
ATOM 2116 N N . TYR A 1 271 ? -18.712 -22.092 -3.578 1.00 95.06 271 TYR A N 1
ATOM 2117 C CA . TYR A 1 271 ? -19.855 -23.004 -3.605 1.00 95.06 271 TYR A CA 1
ATOM 2118 C C . TYR A 1 271 ? -19.573 -24.285 -2.807 1.00 95.06 271 TYR A C 1
ATOM 2120 O O . TYR A 1 271 ? -20.396 -24.679 -1.978 1.00 95.06 271 TYR A O 1
ATOM 2128 N N . LEU A 1 272 ? -18.409 -24.913 -2.995 1.00 94.94 272 LEU A N 1
ATOM 2129 C CA . LEU A 1 272 ? -18.020 -26.123 -2.265 1.00 94.94 272 LEU A CA 1
ATOM 2130 C C . LEU A 1 272 ? -17.882 -25.864 -0.759 1.00 94.94 272 LEU A C 1
ATOM 2132 O O . LEU A 1 272 ? -18.418 -26.631 0.044 1.00 94.94 272 LEU A O 1
ATOM 2136 N N . LEU A 1 273 ? -17.216 -24.778 -0.363 1.00 93.25 273 LEU A N 1
ATOM 2137 C CA . LEU A 1 273 ? -17.006 -24.434 1.045 1.00 93.25 273 LEU A CA 1
ATOM 2138 C C . LEU A 1 273 ? -18.305 -24.028 1.755 1.00 93.25 273 LEU A C 1
ATOM 2140 O O . LEU A 1 273 ? -18.471 -24.330 2.935 1.00 93.25 273 LEU A O 1
ATOM 2144 N N . VAL A 1 274 ? -19.260 -23.398 1.070 1.00 93.81 274 VAL A N 1
ATOM 2145 C CA . VAL A 1 274 ? -20.518 -22.956 1.698 1.00 93.81 274 VAL A CA 1
ATOM 2146 C C . VAL A 1 274 ? -21.602 -24.032 1.640 1.00 93.81 274 VAL A C 1
ATOM 2148 O O . VAL A 1 274 ? -22.307 -24.247 2.625 1.00 93.81 274 VAL A O 1
ATOM 2151 N N . ARG A 1 275 ? -21.765 -24.717 0.502 1.00 93.69 275 ARG A N 1
ATOM 2152 C CA . ARG A 1 275 ? -22.914 -25.608 0.249 1.00 93.69 275 ARG A CA 1
ATOM 2153 C C . ARG A 1 275 ? -22.631 -27.084 0.484 1.00 93.69 275 ARG A C 1
ATOM 2155 O O . ARG A 1 275 ? -23.585 -27.857 0.557 1.00 93.69 275 ARG A O 1
ATOM 2162 N N . LYS A 1 276 ? -21.366 -27.502 0.570 1.00 92.94 276 LYS A N 1
ATOM 2163 C CA . LYS A 1 276 ? -21.001 -28.913 0.738 1.00 92.94 276 LYS A CA 1
ATOM 2164 C C . LYS A 1 276 ? -20.229 -29.149 2.035 1.00 92.94 276 LYS A C 1
ATOM 2166 O O . LYS A 1 276 ? -19.543 -28.278 2.580 1.00 92.94 276 LYS A O 1
ATOM 2171 N N . THR A 1 277 ? -20.353 -30.369 2.532 1.00 88.81 277 THR A N 1
ATOM 2172 C CA . THR A 1 277 ? -19.523 -30.946 3.587 1.00 88.81 277 THR A CA 1
ATOM 2173 C C . THR A 1 277 ? -18.803 -32.140 2.973 1.00 88.81 277 THR A C 1
ATOM 2175 O O . THR A 1 277 ? -19.423 -32.997 2.351 1.00 88.81 277 THR A O 1
ATOM 2178 N N . PHE A 1 278 ? -17.476 -32.154 3.052 1.00 94.56 278 PHE A N 1
ATOM 2179 C CA . PHE A 1 278 ? -16.642 -33.213 2.490 1.00 94.56 278 PHE A CA 1
ATOM 2180 C C . PHE A 1 278 ? -15.335 -33.315 3.278 1.00 94.56 278 PHE A C 1
ATOM 2182 O O . PHE A 1 278 ? -14.901 -32.354 3.924 1.00 94.56 278 PHE A O 1
ATOM 2189 N N . ILE A 1 279 ? -14.712 -34.491 3.233 1.00 90.88 279 ILE A N 1
ATOM 2190 C CA . ILE A 1 279 ? -13.419 -34.742 3.873 1.00 90.88 279 ILE A CA 1
ATOM 2191 C C . ILE A 1 279 ? -12.368 -33.889 3.153 1.00 90.88 279 ILE A C 1
ATOM 2193 O O . ILE A 1 279 ? -12.231 -33.972 1.938 1.00 90.88 279 ILE A O 1
ATOM 2197 N N . GLY A 1 280 ? -11.659 -33.032 3.892 1.00 90.56 280 GLY A N 1
ATOM 2198 C CA . GLY A 1 280 ? -10.694 -32.081 3.322 1.00 90.56 280 GLY A CA 1
ATOM 2199 C C . GLY A 1 280 ? -11.223 -30.657 3.108 1.00 90.56 280 GLY A C 1
ATOM 2200 O O . GLY A 1 280 ? -10.459 -29.796 2.679 1.00 90.56 280 GLY A O 1
ATOM 2201 N N . LYS A 1 281 ? -12.477 -30.354 3.477 1.00 90.38 281 LYS A N 1
ATOM 2202 C CA . LYS A 1 281 ? -13.040 -28.989 3.421 1.00 90.38 281 LYS A CA 1
ATOM 2203 C C . LYS A 1 281 ? -12.154 -27.934 4.099 1.00 90.38 281 LYS A C 1
ATOM 2205 O O . LYS A 1 281 ? -11.932 -26.874 3.528 1.00 90.38 281 LYS A O 1
ATOM 2210 N N . GLY A 1 282 ? -11.608 -28.241 5.279 1.00 86.94 282 GLY A N 1
ATOM 2211 C CA . GLY A 1 282 ? -10.701 -27.333 5.995 1.00 86.94 282 GLY A CA 1
ATOM 2212 C C . GLY A 1 282 ? -9.349 -27.131 5.300 1.00 86.94 282 GLY A C 1
ATOM 2213 O O . GLY A 1 282 ? -8.770 -26.056 5.399 1.00 86.94 282 GLY A O 1
ATOM 2214 N N . VAL A 1 283 ? -8.865 -28.132 4.555 1.00 90.31 283 VAL A N 1
ATOM 2215 C CA . VAL A 1 283 ? -7.639 -28.004 3.749 1.00 90.31 283 VAL A CA 1
ATOM 2216 C C . VAL A 1 283 ? -7.892 -27.083 2.560 1.00 90.31 283 VAL A C 1
ATOM 2218 O O . VAL A 1 283 ? -7.076 -26.206 2.300 1.00 90.31 283 VAL A O 1
ATOM 2221 N N . LEU A 1 284 ? -9.033 -27.234 1.876 1.00 91.12 284 LEU A N 1
ATOM 2222 C CA . LEU A 1 284 ? -9.408 -26.338 0.780 1.00 91.12 284 LEU A CA 1
ATOM 2223 C C . LEU A 1 284 ? -9.557 -24.888 1.263 1.00 91.12 284 LEU A C 1
ATOM 2225 O O . LEU A 1 284 ? -9.043 -23.984 0.613 1.00 91.12 284 LEU A O 1
ATOM 2229 N N . ASP A 1 285 ? -10.203 -24.675 2.412 1.00 86.62 285 ASP A N 1
ATOM 2230 C CA . ASP A 1 285 ? -10.347 -23.348 3.026 1.00 86.62 285 ASP A CA 1
ATOM 2231 C C . ASP A 1 285 ? -8.979 -22.728 3.368 1.00 86.62 285 ASP A C 1
ATOM 2233 O O . ASP A 1 285 ? -8.682 -21.590 3.005 1.00 86.62 285 ASP A O 1
ATOM 2237 N N . ALA A 1 286 ? -8.083 -23.512 3.976 1.00 83.81 286 ALA A N 1
ATOM 2238 C CA . ALA A 1 286 ? -6.727 -23.066 4.284 1.00 83.81 286 ALA A CA 1
ATOM 2239 C C . ALA A 1 286 ? -5.911 -22.732 3.023 1.00 83.81 286 ALA A C 1
ATOM 2241 O O . ALA A 1 286 ? -5.232 -21.706 2.997 1.00 83.81 286 ALA A O 1
ATOM 2242 N N . LEU A 1 287 ? -5.991 -23.562 1.976 1.00 87.44 287 LEU A N 1
ATOM 2243 C CA . LEU A 1 287 ? -5.308 -23.331 0.700 1.00 87.44 287 LEU A CA 1
ATOM 2244 C C . LEU A 1 287 ? -5.838 -22.089 -0.019 1.00 87.44 287 LEU A C 1
ATOM 2246 O O . LEU A 1 287 ? -5.041 -21.337 -0.567 1.00 87.44 287 LEU A O 1
ATOM 2250 N N . ALA A 1 288 ? -7.148 -21.838 0.024 1.00 86.50 288 ALA A N 1
ATOM 2251 C CA . ALA A 1 288 ? -7.746 -20.638 -0.559 1.00 86.50 288 ALA A CA 1
ATOM 2252 C C . ALA A 1 288 ? -7.301 -19.353 0.164 1.00 86.50 288 ALA A C 1
ATOM 2254 O O . ALA A 1 288 ? -7.170 -18.300 -0.451 1.00 86.50 288 ALA A O 1
ATOM 2255 N N . MET A 1 289 ? -7.021 -19.430 1.468 1.00 81.50 289 MET A N 1
ATOM 2256 C CA . MET A 1 289 ? -6.541 -18.291 2.261 1.00 81.50 289 MET A CA 1
ATOM 2257 C C . MET A 1 289 ? -5.021 -18.093 2.205 1.00 81.50 289 MET A C 1
ATOM 2259 O O . MET A 1 289 ? -4.521 -17.039 2.603 1.00 81.50 289 MET A O 1
ATOM 2263 N N . LEU A 1 290 ? -4.272 -19.101 1.759 1.00 82.69 290 LEU A N 1
ATOM 2264 C CA . LEU A 1 290 ? -2.813 -19.121 1.808 1.00 82.69 290 LEU A CA 1
ATOM 2265 C C . LEU A 1 290 ? -2.160 -18.000 0.978 1.00 82.69 290 LEU A C 1
ATOM 2267 O O . LEU A 1 290 ? -1.260 -17.346 1.509 1.00 82.69 290 LEU A O 1
ATOM 2271 N N . PRO A 1 291 ? -2.609 -17.680 -0.251 1.00 82.44 291 PRO A N 1
ATOM 2272 C CA . PRO A 1 291 ? -1.984 -16.609 -1.019 1.00 82.44 291 PRO A CA 1
ATOM 2273 C C . PRO A 1 291 ? -2.174 -15.210 -0.433 1.00 82.44 291 PRO A C 1
ATOM 2275 O O . PRO A 1 291 ? -1.308 -14.358 -0.604 1.00 82.44 291 PRO A O 1
ATOM 2278 N N . PHE A 1 292 ? -3.251 -14.985 0.325 1.00 76.38 292 PHE A N 1
ATOM 2279 C CA . PHE A 1 292 ? -3.444 -13.739 1.070 1.00 76.38 292 PHE A CA 1
ATOM 2280 C C . PHE A 1 292 ? -2.390 -13.563 2.175 1.00 76.38 292 PHE A C 1
ATOM 2282 O O . PHE A 1 292 ? -2.012 -12.443 2.519 1.00 76.38 292 PHE A O 1
ATOM 2289 N N . ALA A 1 293 ? -1.916 -14.676 2.738 1.00 77.38 293 ALA A N 1
ATOM 2290 C CA . ALA A 1 293 ? -0.926 -14.690 3.805 1.00 77.38 293 ALA A CA 1
ATOM 2291 C C . ALA A 1 293 ? 0.516 -14.630 3.291 1.00 77.38 293 ALA A C 1
ATOM 2293 O O . ALA A 1 293 ? 1.408 -14.214 4.021 1.00 77.38 293 ALA A O 1
ATOM 2294 N N . ILE A 1 294 ? 0.780 -15.089 2.067 1.00 85.44 294 ILE A N 1
ATOM 2295 C CA . ILE A 1 294 ? 2.142 -15.148 1.536 1.00 85.44 294 ILE A CA 1
ATOM 2296 C C . ILE A 1 294 ? 2.467 -13.840 0.803 1.00 85.44 294 ILE A C 1
ATOM 2298 O O . ILE A 1 294 ? 1.769 -13.465 -0.139 1.00 85.44 294 ILE A O 1
ATOM 2302 N N . PRO A 1 295 ? 3.566 -13.149 1.163 1.00 87.56 295 PRO A N 1
ATOM 2303 C CA . PRO A 1 295 ? 4.018 -11.970 0.435 1.00 87.56 295 PRO A CA 1
ATOM 2304 C C . PRO A 1 295 ? 4.183 -12.246 -1.065 1.00 87.56 295 PRO A C 1
ATOM 2306 O O . PRO A 1 295 ? 4.839 -13.209 -1.457 1.00 87.56 295 PRO A O 1
ATOM 2309 N N . GLY A 1 296 ? 3.662 -11.365 -1.924 1.00 87.12 296 GLY A N 1
ATOM 2310 C CA . GLY A 1 296 ? 3.688 -11.580 -3.380 1.00 87.12 296 GLY A CA 1
ATOM 2311 C C . GLY A 1 296 ? 5.095 -11.758 -3.966 1.00 87.12 296 GLY A C 1
ATOM 2312 O O . GLY A 1 296 ? 5.276 -12.498 -4.929 1.00 87.12 296 GLY A O 1
ATOM 2313 N N . ILE A 1 297 ? 6.106 -11.140 -3.351 1.00 89.12 297 ILE A N 1
ATOM 2314 C CA . ILE A 1 297 ? 7.516 -11.350 -3.700 1.00 89.12 297 ILE A CA 1
ATOM 2315 C C . ILE A 1 297 ? 7.969 -12.802 -3.474 1.00 89.12 297 ILE A C 1
ATOM 2317 O O . ILE A 1 297 ? 8.693 -13.347 -4.302 1.00 89.12 297 ILE A O 1
ATOM 2321 N N . VAL A 1 298 ? 7.511 -13.446 -2.396 1.00 91.50 298 VAL A N 1
ATOM 2322 C CA . VAL A 1 298 ? 7.827 -14.848 -2.086 1.00 91.50 298 VAL A CA 1
ATOM 2323 C C . VAL A 1 298 ? 7.201 -15.768 -3.127 1.00 91.50 298 VAL A C 1
ATOM 2325 O O . VAL A 1 298 ? 7.865 -16.692 -3.588 1.00 91.50 298 VAL A O 1
ATOM 2328 N N . ILE A 1 299 ? 5.965 -15.480 -3.551 1.00 89.19 299 ILE A N 1
ATOM 2329 C CA . ILE A 1 299 ? 5.299 -16.213 -4.636 1.00 89.19 299 ILE A CA 1
ATOM 2330 C C . ILE A 1 299 ? 6.106 -16.063 -5.928 1.00 89.19 299 ILE A C 1
ATOM 2332 O O . ILE A 1 299 ? 6.477 -17.067 -6.527 1.00 89.19 299 ILE A O 1
ATOM 2336 N N . GLY A 1 300 ? 6.454 -14.834 -6.323 1.00 88.12 300 GLY A N 1
ATOM 2337 C CA . GLY A 1 300 ? 7.219 -14.580 -7.549 1.00 88.12 300 GLY A CA 1
ATOM 2338 C C . GLY A 1 300 ? 8.587 -15.270 -7.564 1.00 88.12 300 GLY A C 1
ATOM 2339 O O . GLY A 1 300 ? 8.950 -15.911 -8.549 1.00 88.12 300 GLY A O 1
ATOM 2340 N N . ILE A 1 301 ? 9.319 -15.203 -6.452 1.00 89.56 301 ILE A N 1
ATOM 2341 C CA . ILE A 1 301 ? 10.610 -15.881 -6.281 1.00 89.56 301 ILE A CA 1
ATOM 2342 C C . ILE A 1 301 ? 10.449 -17.404 -6.289 1.00 89.56 301 ILE A C 1
ATOM 2344 O O . ILE A 1 301 ? 11.231 -18.099 -6.937 1.00 89.56 301 ILE A O 1
ATOM 2348 N N . GLY A 1 302 ? 9.441 -17.931 -5.593 1.00 89.12 302 GLY A N 1
ATOM 2349 C CA . GLY A 1 302 ? 9.148 -19.363 -5.563 1.00 89.12 302 GLY A CA 1
ATOM 2350 C C . GLY A 1 302 ? 8.824 -19.898 -6.955 1.00 89.12 302 GLY A C 1
ATOM 2351 O O . GLY A 1 302 ? 9.380 -20.913 -7.371 1.00 89.12 302 GLY A O 1
ATOM 2352 N N . TYR A 1 303 ? 8.008 -19.161 -7.711 1.00 87.38 303 TYR A N 1
ATOM 2353 C CA . TYR A 1 303 ? 7.708 -19.448 -9.112 1.00 87.38 303 TYR A CA 1
ATOM 2354 C C . TYR A 1 303 ? 8.968 -19.478 -9.963 1.00 87.38 303 TYR A C 1
ATOM 2356 O O . TYR A 1 303 ? 9.214 -20.457 -10.671 1.00 87.38 303 TYR A O 1
ATOM 2364 N N . LEU A 1 304 ? 9.786 -18.430 -9.861 1.00 86.94 304 LEU A N 1
ATOM 2365 C CA . LEU A 1 304 ? 11.033 -18.346 -10.601 1.00 86.94 304 LEU A CA 1
ATOM 2366 C C . LEU A 1 304 ? 11.927 -19.538 -10.267 1.00 86.94 304 LEU A C 1
ATOM 2368 O O . LEU A 1 304 ? 12.437 -20.155 -11.186 1.00 86.94 304 LEU A O 1
ATOM 2372 N N . ARG A 1 305 ? 12.057 -19.927 -8.995 1.00 87.31 305 ARG A N 1
ATOM 2373 C CA . ARG A 1 305 ? 12.882 -21.066 -8.570 1.00 87.31 305 ARG A CA 1
ATOM 2374 C C . ARG A 1 305 ? 12.392 -22.402 -9.115 1.00 87.31 305 ARG A C 1
ATOM 2376 O O . ARG A 1 305 ? 13.196 -23.161 -9.655 1.00 87.31 305 ARG A O 1
ATOM 2383 N N . VAL A 1 306 ? 11.106 -22.701 -8.952 1.00 87.69 306 VAL A N 1
ATOM 2384 C CA . VAL A 1 306 ? 10.529 -24.000 -9.331 1.00 87.69 306 VAL A CA 1
ATOM 2385 C C . VAL A 1 306 ? 10.516 -24.164 -10.849 1.00 87.69 306 VAL A C 1
ATOM 2387 O O . VAL A 1 306 ? 10.876 -25.220 -11.364 1.00 87.69 306 VAL A O 1
ATOM 2390 N N . PHE A 1 307 ? 10.148 -23.110 -11.576 1.00 87.00 307 PHE A N 1
ATOM 2391 C CA . PHE A 1 307 ? 9.867 -23.207 -13.006 1.00 87.00 307 PHE A CA 1
ATOM 2392 C C . PHE A 1 307 ? 11.009 -22.738 -13.916 1.00 87.00 307 PHE A C 1
ATOM 2394 O O . PHE A 1 307 ? 10.904 -22.869 -15.133 1.00 87.00 307 PHE A O 1
ATOM 2401 N N . TYR A 1 308 ? 12.122 -22.256 -13.356 1.00 83.44 308 TYR A N 1
ATOM 2402 C CA . TYR A 1 308 ? 13.302 -21.804 -14.110 1.00 83.44 308 TYR A CA 1
ATOM 2403 C C . TYR A 1 308 ? 13.910 -22.891 -15.012 1.00 83.44 308 TYR A C 1
ATOM 2405 O O . TYR A 1 308 ? 14.375 -22.588 -16.108 1.00 83.44 308 TYR A O 1
ATOM 2413 N N . GLN A 1 309 ? 13.905 -24.152 -14.565 1.00 83.88 309 GLN A N 1
ATOM 2414 C CA . GLN A 1 309 ? 14.400 -25.304 -15.337 1.00 83.88 309 GLN A CA 1
ATOM 2415 C C . GLN A 1 309 ? 13.280 -26.131 -15.969 1.00 83.88 309 GLN A C 1
ATOM 2417 O O . GLN A 1 309 ? 13.552 -26.988 -16.811 1.00 83.88 309 GLN A O 1
ATOM 2422 N N . PHE A 1 310 ? 12.027 -25.894 -15.576 1.00 85.69 310 PHE A N 1
ATOM 2423 C CA . PHE A 1 310 ? 10.893 -26.644 -16.090 1.00 85.69 310 PHE A CA 1
ATOM 2424 C C . PHE A 1 310 ? 10.580 -26.197 -17.519 1.00 85.69 310 PHE A C 1
ATOM 2426 O O . PHE A 1 310 ? 10.011 -25.126 -17.745 1.00 85.69 310 PHE A O 1
ATOM 2433 N N . LYS A 1 311 ? 10.971 -27.025 -18.489 1.00 84.56 311 LYS A N 1
ATOM 2434 C CA . LYS A 1 311 ? 10.664 -26.817 -19.903 1.00 84.56 311 LYS A CA 1
ATOM 2435 C C . LYS A 1 311 ? 9.281 -27.366 -20.211 1.00 84.56 311 LYS A C 1
ATOM 2437 O O . LYS A 1 311 ? 8.987 -28.515 -19.887 1.00 84.56 311 LYS A O 1
ATOM 2442 N N . ILE A 1 312 ? 8.454 -26.560 -20.867 1.00 80.94 312 ILE A N 1
ATOM 2443 C CA . ILE A 1 312 ? 7.122 -27.002 -21.277 1.00 80.94 312 ILE A CA 1
ATOM 2444 C C . ILE A 1 312 ? 7.284 -28.087 -22.358 1.00 80.94 312 ILE A C 1
ATOM 2446 O O . ILE A 1 312 ? 7.974 -27.837 -23.358 1.00 80.94 312 ILE A O 1
ATOM 2450 N N . PRO A 1 313 ? 6.664 -29.272 -22.191 1.00 80.50 313 PRO A N 1
ATOM 2451 C CA . PRO A 1 313 ? 6.670 -30.311 -23.216 1.00 80.50 313 PRO A CA 1
ATOM 2452 C C . PRO A 1 313 ? 6.182 -29.753 -24.562 1.00 80.50 313 PRO A C 1
ATOM 2454 O O . PRO A 1 313 ? 5.114 -29.154 -24.637 1.00 80.50 313 PRO A O 1
ATOM 2457 N N . GLY A 1 314 ? 6.988 -29.905 -25.616 1.00 82.44 314 GLY A N 1
ATOM 2458 C CA . GLY A 1 314 ? 6.685 -29.426 -26.975 1.00 82.44 314 GLY A CA 1
ATOM 2459 C C . GLY A 1 314 ? 7.211 -28.028 -27.331 1.00 82.44 314 GLY A C 1
ATOM 2460 O O . GLY A 1 314 ? 7.452 -27.766 -28.503 1.00 82.44 314 GLY A O 1
ATOM 2461 N N . LEU A 1 315 ? 7.464 -27.152 -26.354 1.00 80.81 315 LEU A N 1
ATOM 2462 C CA . LEU A 1 315 ? 7.958 -25.782 -26.592 1.00 80.81 315 LEU A CA 1
ATOM 2463 C C . LEU A 1 315 ? 9.474 -25.639 -26.381 1.00 80.81 315 LEU A C 1
ATOM 2465 O O . LEU A 1 315 ? 10.082 -24.708 -26.898 1.00 80.81 315 LEU A O 1
ATOM 2469 N N . GLY A 1 316 ? 10.098 -26.525 -25.596 1.00 81.56 316 GLY A N 1
ATOM 2470 C CA . GLY A 1 316 ? 11.552 -26.540 -25.363 1.00 81.56 316 GLY A CA 1
ATOM 2471 C C . GLY A 1 316 ? 12.107 -25.357 -24.551 1.00 81.56 316 GLY A C 1
ATOM 2472 O O . GLY A 1 316 ? 13.271 -25.392 -24.143 1.00 81.56 316 GLY A O 1
ATOM 2473 N N . VAL A 1 317 ? 11.279 -24.348 -24.267 1.00 84.19 317 VAL A N 1
ATOM 2474 C CA . VAL A 1 317 ? 11.606 -23.179 -23.444 1.00 84.19 317 VAL A CA 1
ATOM 2475 C C . VAL A 1 317 ? 11.108 -23.345 -22.002 1.00 84.19 317 VAL A C 1
ATOM 2477 O O . VAL A 1 317 ? 10.090 -24.011 -21.774 1.00 84.19 317 VAL A O 1
ATOM 2480 N N . PRO A 1 318 ? 11.808 -22.759 -21.011 1.00 83.50 318 PRO A N 1
ATOM 2481 C CA . PRO A 1 318 ? 11.328 -22.709 -19.634 1.00 83.50 318 PRO A CA 1
ATOM 2482 C C . PRO A 1 318 ? 9.972 -22.007 -19.526 1.00 83.50 318 PRO A C 1
ATOM 2484 O O . PRO A 1 318 ? 9.741 -21.011 -20.211 1.00 83.50 318 PRO A O 1
ATOM 2487 N N . LEU A 1 319 ? 9.104 -22.452 -18.613 1.00 83.25 319 LEU A N 1
ATOM 2488 C CA . LEU A 1 319 ? 7.822 -21.780 -18.346 1.00 83.25 319 LEU A CA 1
ATOM 2489 C C . LEU A 1 319 ? 8.024 -20.309 -17.941 1.00 83.25 319 LEU A C 1
ATOM 2491 O O . LEU A 1 319 ? 7.234 -19.451 -18.330 1.00 83.25 319 LEU A O 1
ATOM 2495 N N . THR A 1 320 ? 9.115 -19.999 -17.236 1.00 82.88 320 THR A N 1
ATOM 2496 C CA . THR A 1 320 ? 9.497 -18.627 -16.857 1.00 82.88 320 THR A CA 1
ATOM 2497 C C . THR A 1 320 ? 9.822 -17.720 -18.043 1.00 82.88 320 THR A C 1
ATOM 2499 O O . THR A 1 320 ? 9.766 -16.504 -17.895 1.00 82.88 320 THR A O 1
ATOM 2502 N N . ALA A 1 321 ? 10.134 -18.285 -19.212 1.00 83.19 321 ALA A N 1
ATOM 2503 C CA . ALA A 1 321 ? 10.362 -17.540 -20.449 1.00 83.19 321 ALA A CA 1
ATOM 2504 C C . ALA A 1 321 ? 9.073 -17.332 -21.266 1.00 83.19 321 ALA A C 1
ATOM 2506 O O . ALA A 1 321 ? 9.107 -16.705 -22.323 1.00 83.19 321 ALA A O 1
ATOM 2507 N N . THR A 1 322 ? 7.936 -17.858 -20.801 1.00 86.00 322 THR A N 1
ATOM 2508 C CA . THR A 1 322 ? 6.642 -17.725 -21.481 1.00 86.00 322 THR A CA 1
ATOM 2509 C C . THR A 1 322 ? 5.745 -16.713 -20.782 1.00 86.00 322 THR A C 1
ATOM 2511 O O . THR A 1 322 ? 5.801 -16.546 -19.567 1.00 86.00 322 THR A O 1
ATOM 2514 N N . TRP A 1 323 ? 4.859 -16.067 -21.539 1.00 86.44 323 TRP A N 1
ATOM 2515 C CA . TRP A 1 323 ? 3.904 -15.106 -20.984 1.00 86.44 323 TRP A CA 1
ATOM 2516 C C . TRP A 1 323 ? 2.827 -15.764 -20.102 1.00 86.44 323 TRP A C 1
ATOM 2518 O O . TRP A 1 323 ? 2.258 -15.092 -19.246 1.00 86.44 323 TRP A O 1
ATOM 2528 N N . PHE A 1 324 ? 2.588 -17.076 -20.248 1.00 84.81 324 PHE A N 1
ATOM 2529 C CA . PHE A 1 324 ? 1.593 -17.839 -19.479 1.00 84.81 324 PHE A CA 1
ATOM 2530 C C . PHE A 1 324 ? 1.826 -17.811 -17.965 1.00 84.81 324 PHE A C 1
ATOM 2532 O O . PHE A 1 324 ? 0.877 -17.922 -17.191 1.00 84.81 324 PHE A O 1
ATOM 2539 N N . ILE A 1 325 ? 3.075 -17.641 -17.527 1.00 86.38 325 ILE A N 1
ATOM 2540 C CA . ILE A 1 325 ? 3.402 -17.573 -16.101 1.00 86.38 325 ILE A CA 1
ATOM 2541 C C . ILE A 1 325 ? 2.823 -16.319 -15.430 1.00 86.38 325 ILE A C 1
ATOM 2543 O O . ILE A 1 325 ? 2.556 -16.339 -14.229 1.00 86.38 325 ILE A O 1
ATOM 2547 N N . LEU A 1 326 ? 2.605 -15.237 -16.190 1.00 87.88 326 LEU A N 1
ATOM 2548 C CA . LEU A 1 326 ? 2.126 -13.965 -15.651 1.00 87.88 326 LEU A CA 1
ATOM 2549 C C . LEU A 1 326 ? 0.658 -14.054 -15.201 1.00 87.88 326 LEU A C 1
ATOM 2551 O O . LEU A 1 326 ? 0.423 -13.780 -14.023 1.00 87.88 326 LEU A O 1
ATOM 2555 N N . PRO A 1 327 ? -0.309 -14.507 -16.033 1.00 89.81 327 PRO A N 1
ATOM 2556 C CA . PRO A 1 327 ? -1.675 -14.728 -15.564 1.00 89.81 327 PRO A CA 1
ATOM 2557 C C . PRO A 1 327 ? -1.759 -15.688 -14.372 1.00 89.81 327 PRO A C 1
ATOM 2559 O O . PRO A 1 327 ? -2.423 -15.381 -13.392 1.00 89.81 327 PRO A O 1
ATOM 2562 N N . ILE A 1 328 ? -1.023 -16.806 -14.396 1.00 88.12 328 ILE A N 1
ATOM 2563 C CA . ILE A 1 328 ? -1.027 -17.783 -13.290 1.00 88.12 328 ILE A CA 1
ATOM 2564 C C . ILE A 1 328 ? -0.551 -17.134 -11.981 1.00 88.12 328 ILE A C 1
ATOM 2566 O O . ILE A 1 328 ? 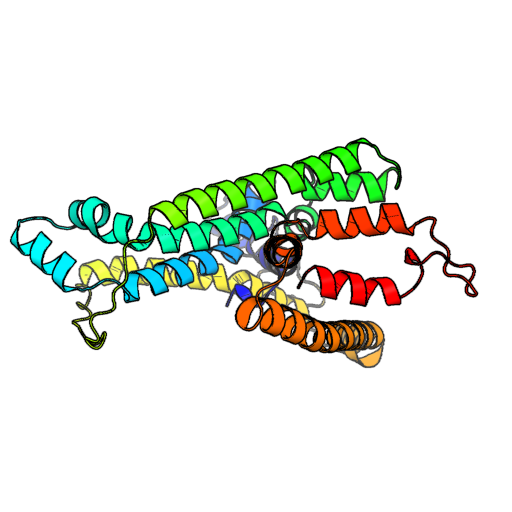-1.152 -17.328 -10.926 1.00 88.12 328 ILE A O 1
ATOM 2570 N N . SER A 1 329 ? 0.520 -16.341 -12.047 1.00 85.62 329 SER A N 1
ATOM 2571 C CA . SER A 1 329 ? 1.048 -15.613 -10.890 1.00 85.62 329 SER A CA 1
ATOM 2572 C C . SER A 1 329 ? 0.047 -14.586 -10.346 1.00 85.62 329 SER A C 1
ATOM 2574 O O . SER A 1 329 ? -0.088 -14.429 -9.130 1.00 85.62 329 SER A O 1
ATOM 2576 N N . TYR A 1 330 ? -0.692 -13.908 -11.229 1.00 86.75 330 TYR A N 1
ATOM 2577 C CA . TYR A 1 330 ? -1.730 -12.958 -10.832 1.00 86.75 330 TYR A CA 1
ATOM 2578 C C . TYR A 1 330 ? -2.942 -13.637 -10.198 1.00 86.75 330 TYR A C 1
ATOM 2580 O O . TYR A 1 330 ? -3.386 -13.144 -9.163 1.00 86.75 330 TYR A O 1
ATOM 2588 N N . MET A 1 331 ? -3.402 -14.758 -10.759 1.00 87.38 331 MET A N 1
ATOM 2589 C CA . MET A 1 331 ? -4.508 -15.556 -10.216 1.00 87.38 331 MET A CA 1
ATOM 2590 C C . MET A 1 331 ? -4.220 -16.044 -8.801 1.00 87.38 331 MET A C 1
ATOM 2592 O O . MET A 1 331 ? -5.059 -15.974 -7.920 1.00 87.38 331 MET A O 1
ATOM 2596 N N . ILE A 1 332 ? -3.000 -16.525 -8.547 1.00 84.38 332 ILE A N 1
ATOM 2597 C CA . ILE A 1 332 ? -2.667 -17.028 -7.212 1.00 84.38 332 ILE A CA 1
ATOM 2598 C C . ILE A 1 332 ? -2.665 -15.898 -6.198 1.00 84.38 332 ILE A C 1
ATOM 2600 O O . ILE A 1 332 ? -3.086 -16.103 -5.073 1.00 84.38 332 ILE A O 1
ATOM 2604 N N . ARG A 1 333 ? -2.171 -14.713 -6.558 1.00 76.38 333 ARG A N 1
ATOM 2605 C CA . ARG A 1 333 ? -2.037 -13.609 -5.604 1.00 76.38 333 ARG A CA 1
ATOM 2606 C C . ARG A 1 333 ? -3.367 -12.913 -5.271 1.00 76.38 333 ARG A C 1
ATOM 2608 O O . ARG A 1 333 ? -3.403 -12.211 -4.258 1.00 76.38 333 ARG A O 1
ATOM 2615 N N . ARG A 1 334 ? -4.386 -13.004 -6.126 1.00 66.38 334 ARG A N 1
ATOM 2616 C CA . ARG A 1 334 ? -5.632 -12.227 -6.018 1.00 66.38 334 ARG A CA 1
ATOM 2617 C C . ARG A 1 334 ? -6.802 -13.069 -5.539 1.00 66.38 334 ARG A C 1
ATOM 2619 O O . ARG A 1 334 ? -7.658 -12.456 -4.864 1.00 66.38 334 ARG A O 1
#